Protein AF-A0A952P7H5-F1 (afdb_monomer_lite)

Secondary structure (DSSP, 8-state):
--------SSSSSSSSSHHHHHTTS-TTTT-S-HHHHTSS--HHHHHHHHTTS-S------HHHHHHHHHTTSEEE--GGG--SS-EEEEE---TTS-GGG-EEEEEEE-SSSEEEEE-S-TTT--EEEEEHHHHHHHHSSPPSEEEEE-TT--EEEEEGGGGPPEEEEEEE--HHHHHHHH-TTHHHHHHHHHHHHHHHHT--TT--HHHHHHHHHHHHHHHHHHHHHHHHH--SSSTTHHHHHHHHHHHHHHHHS-PPPHHHHHHHHHH--

Sequence (273 aa):
YEPCIRNSSMKLRSYLAFFSIVGLLSPAAWAFPEQVTKHGPNCWNAALVHGGVLEAIRYMSGHELHEVLNSGVCTPVPESQLEGGELRVYTLPLAQLNETDRYIHANLRIDSENSLNKMTNLLTSKTQIEREEVVRSTYGRVAEIITLRDREGRSFQCRGKSCDTRIDYYRCGSLEARLQAEGGPLYPLFQEISRGLHRFAFLAVETDESEIASLKAHLATKASLFQDELTNHCPSTGFPCAYYREAARSFQEQLAFRQPSRDWLVNWARQNP

Structure (mmCIF, N/CA/C/O backbone):
data_AF-A0A952P7H5-F1
#
_entry.id   AF-A0A952P7H5-F1
#
loop_
_atom_site.group_PDB
_atom_site.id
_atom_site.type_symbol
_atom_site.label_atom_id
_atom_site.label_alt_id
_atom_site.label_comp_id
_atom_site.label_asym_id
_atom_site.label_entity_id
_atom_site.label_seq_id
_atom_site.pdbx_PDB_ins_code
_atom_site.Cartn_x
_atom_site.Cartn_y
_atom_site.Cartn_z
_atom_site.occupancy
_atom_site.B_iso_or_equiv
_atom_site.auth_seq_id
_atom_site.auth_comp_id
_atom_site.auth_asym_id
_atom_site.auth_atom_id
_atom_site.pdbx_PDB_model_num
ATOM 1 N N . TYR A 1 1 ? 6.260 -11.947 43.420 1.00 29.75 1 TYR A N 1
ATOM 2 C CA . TYR A 1 1 ? 6.888 -10.785 44.071 1.00 29.75 1 TYR A CA 1
ATOM 3 C C . TYR A 1 1 ? 6.727 -9.571 43.167 1.00 29.75 1 TYR A C 1
ATOM 5 O O . TYR A 1 1 ? 7.567 -9.316 42.322 1.00 29.75 1 TYR A O 1
ATOM 13 N N . GLU A 1 2 ? 5.616 -8.862 43.326 1.00 25.42 2 GLU A N 1
ATOM 14 C CA . GLU A 1 2 ? 5.588 -7.391 43.274 1.00 25.42 2 GLU A CA 1
ATOM 15 C C . GLU A 1 2 ? 5.561 -6.903 44.747 1.00 25.42 2 GLU A C 1
ATOM 17 O O . GLU A 1 2 ? 5.322 -7.767 45.603 1.00 25.42 2 GLU A O 1
ATOM 22 N N . PRO A 1 3 ? 5.785 -5.614 45.110 1.00 36.56 3 PRO A N 1
ATOM 23 C CA . PRO A 1 3 ? 5.535 -4.402 44.306 1.00 36.56 3 PRO A CA 1
ATOM 24 C C . PRO A 1 3 ? 6.572 -3.253 44.428 1.00 36.56 3 PRO A C 1
ATOM 26 O O . PRO A 1 3 ? 7.372 -3.211 45.357 1.00 36.56 3 PRO A O 1
ATOM 29 N N . CYS A 1 4 ? 6.496 -2.291 43.494 1.00 23.81 4 CYS A N 1
ATOM 30 C CA . CYS A 1 4 ? 6.758 -0.834 43.622 1.00 23.81 4 CYS A CA 1
AT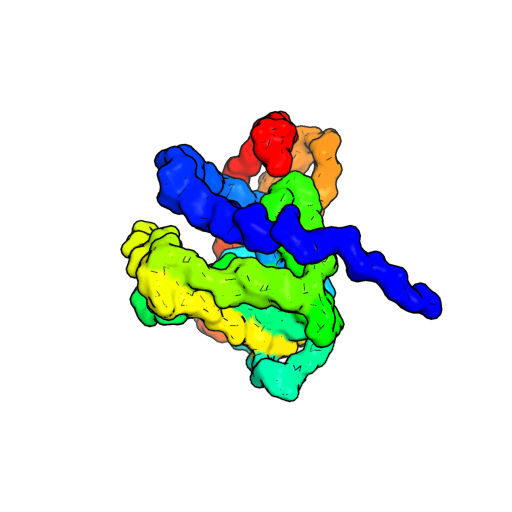OM 31 C C . CYS A 1 4 ? 6.877 -0.269 42.190 1.00 23.81 4 CYS A C 1
ATOM 33 O O . CYS A 1 4 ? 7.923 -0.382 41.565 1.00 23.81 4 CYS A O 1
ATOM 35 N N . ILE A 1 5 ? 5.842 0.274 41.543 1.00 35.41 5 ILE A N 1
ATOM 36 C CA . ILE A 1 5 ? 5.087 1.492 41.890 1.00 35.41 5 ILE A CA 1
ATOM 37 C C . ILE A 1 5 ? 5.898 2.465 42.755 1.00 35.41 5 ILE A C 1
ATOM 39 O O . ILE A 1 5 ? 5.712 2.543 43.964 1.00 35.41 5 ILE A O 1
ATOM 43 N N . ARG A 1 6 ? 6.780 3.239 42.112 1.00 25.08 6 ARG A N 1
ATOM 44 C CA . ARG A 1 6 ? 7.087 4.634 42.482 1.00 25.08 6 ARG A CA 1
ATOM 45 C C . ARG A 1 6 ? 7.868 5.326 41.363 1.00 25.08 6 ARG A C 1
ATOM 47 O O . ARG A 1 6 ? 9.089 5.287 41.317 1.00 25.08 6 ARG A O 1
ATOM 54 N N . ASN A 1 7 ? 7.120 5.907 40.427 1.00 28.16 7 ASN A N 1
ATOM 55 C CA . ASN A 1 7 ? 7.292 7.280 39.923 1.00 28.16 7 ASN A CA 1
ATOM 56 C C . ASN A 1 7 ? 6.312 7.523 38.763 1.00 28.16 7 ASN A C 1
ATOM 58 O O . ASN A 1 7 ? 6.687 7.832 37.634 1.00 28.16 7 ASN A O 1
ATOM 62 N N . SER A 1 8 ? 5.016 7.383 39.062 1.00 33.66 8 SER A N 1
ATOM 63 C CA . SER A 1 8 ? 3.936 7.919 38.235 1.00 33.66 8 SER A CA 1
ATOM 64 C C . SER A 1 8 ? 3.607 9.335 38.721 1.00 33.66 8 SER A C 1
ATOM 66 O O . SER A 1 8 ? 2.791 9.517 39.619 1.00 33.66 8 SER A O 1
ATOM 68 N N . SER A 1 9 ? 4.267 10.345 38.159 1.00 27.30 9 SER A N 1
ATOM 69 C CA . SER A 1 9 ? 3.772 11.736 38.219 1.00 27.30 9 SER A CA 1
ATOM 70 C C . SER A 1 9 ? 4.464 12.706 37.252 1.00 27.30 9 SER A C 1
ATOM 72 O O . SER A 1 9 ? 3.965 13.809 37.061 1.00 27.30 9 SER A O 1
ATOM 74 N N . MET A 1 10 ? 5.541 12.318 36.554 1.00 28.91 10 MET A N 1
ATOM 75 C CA . MET A 1 10 ? 6.253 13.214 35.622 1.00 28.91 10 MET A CA 1
ATOM 76 C C . MET A 1 10 ? 6.536 12.594 34.245 1.00 28.91 10 MET A C 1
ATOM 78 O O . MET A 1 10 ? 7.645 12.708 33.745 1.00 28.91 10 MET A O 1
ATOM 82 N N . LYS A 1 11 ? 5.562 11.943 33.591 1.00 31.12 11 LYS A N 1
ATOM 83 C CA . LYS A 1 11 ? 5.668 11.615 32.144 1.00 31.12 11 LYS A CA 1
ATOM 84 C C . LYS A 1 11 ? 4.365 11.716 31.341 1.00 31.12 11 LYS A C 1
ATOM 86 O O . LYS A 1 11 ? 4.350 11.355 30.173 1.00 31.12 11 LYS A O 1
ATOM 91 N N . LEU A 1 12 ? 3.288 12.267 31.910 1.00 31.95 12 LEU A N 1
ATOM 92 C CA . LEU A 1 12 ? 2.036 12.479 31.162 1.00 31.95 12 LEU A CA 1
ATOM 93 C C . LEU A 1 12 ? 1.956 13.858 30.477 1.00 31.95 12 LEU A C 1
ATOM 95 O O . LEU A 1 12 ? 1.110 14.071 29.618 1.00 31.95 12 LEU A O 1
ATOM 99 N N . ARG A 1 13 ? 2.854 14.798 30.812 1.00 28.42 13 ARG A N 1
ATOM 100 C CA . ARG A 1 13 ? 2.863 16.152 30.222 1.00 28.42 13 ARG A CA 1
ATOM 101 C C . ARG A 1 13 ? 3.732 16.301 28.966 1.00 28.42 13 ARG A C 1
ATOM 103 O O . ARG A 1 13 ? 3.599 17.302 28.278 1.00 28.42 13 ARG A O 1
ATOM 110 N N . SER A 1 14 ? 4.556 15.310 28.622 1.00 31.73 14 SER A N 1
ATOM 111 C CA . SER A 1 14 ? 5.472 15.399 27.468 1.00 31.73 14 SER A CA 1
ATOM 112 C C . SER A 1 14 ? 4.917 14.813 26.163 1.00 31.73 14 SER A C 1
ATOM 114 O O . SER A 1 14 ? 5.459 15.104 25.106 1.00 31.73 14 SER A O 1
ATOM 116 N N . TYR A 1 15 ? 3.816 14.055 26.200 1.00 32.72 15 TYR A N 1
ATOM 117 C CA . TYR A 1 15 ? 3.189 13.491 24.989 1.00 32.72 15 TYR A CA 1
ATOM 118 C C . TYR A 1 15 ? 2.084 14.374 24.391 1.00 32.72 15 TYR A C 1
ATOM 120 O O . TYR A 1 15 ? 1.595 14.108 23.299 1.00 32.72 15 TYR A O 1
ATOM 128 N N . LEU A 1 16 ? 1.710 15.458 25.077 1.00 29.84 16 LEU A N 1
ATOM 129 C CA . LEU A 1 16 ? 0.715 16.430 24.609 1.00 29.84 16 LEU A CA 1
ATOM 130 C C . LEU A 1 16 ? 1.297 17.517 23.690 1.00 29.84 16 LEU A C 1
ATOM 132 O O . LEU A 1 16 ? 0.535 18.293 23.131 1.00 29.84 16 LEU A O 1
ATOM 136 N N . ALA A 1 17 ? 2.619 17.576 23.507 1.00 29.55 17 ALA A N 1
ATOM 137 C CA . ALA A 1 17 ? 3.266 18.670 22.781 1.00 29.55 17 ALA A CA 1
ATOM 138 C C . ALA A 1 17 ? 3.696 18.326 21.342 1.00 29.55 17 ALA A C 1
ATOM 140 O O . ALA A 1 17 ? 4.000 19.237 20.579 1.00 29.55 17 ALA A O 1
ATOM 141 N N . PHE A 1 18 ? 3.714 17.053 20.931 1.00 34.19 18 PHE A N 1
ATOM 142 C CA . PHE A 1 18 ? 4.362 16.698 19.660 1.00 34.19 18 PHE A CA 1
ATOM 143 C C . PHE A 1 18 ? 3.514 16.980 18.410 1.00 34.19 18 PHE A C 1
ATOM 145 O O . PHE A 1 18 ? 4.075 17.289 17.368 1.00 34.19 18 PHE A O 1
ATOM 152 N N . PHE A 1 19 ? 2.180 16.986 18.512 1.00 34.44 19 PHE A N 1
ATOM 153 C CA . PHE A 1 19 ? 1.310 17.381 17.390 1.00 34.44 19 PHE A CA 1
ATOM 154 C C . PHE A 1 19 ? 0.819 18.833 17.471 1.00 34.44 19 PHE A C 1
ATOM 156 O O . PHE A 1 19 ? 0.533 19.432 16.439 1.00 34.44 19 PHE A O 1
ATOM 163 N N . SER A 1 20 ? 0.816 19.451 18.659 1.00 30.34 20 SER A N 1
ATOM 164 C CA . SER A 1 20 ? 0.499 20.881 18.803 1.00 30.34 20 SER A CA 1
ATOM 165 C C . SER A 1 20 ? 1.646 21.797 18.357 1.00 30.34 20 SER A C 1
ATOM 167 O O . SER A 1 20 ? 1.395 22.934 17.971 1.00 30.34 20 SER A O 1
ATOM 169 N N . ILE A 1 21 ? 2.900 21.325 18.359 1.00 31.78 21 ILE A N 1
ATOM 170 C CA . ILE A 1 21 ? 4.056 22.143 17.945 1.00 31.78 21 ILE A CA 1
ATOM 171 C C . ILE A 1 21 ? 4.304 22.095 16.428 1.00 31.78 21 ILE A C 1
ATOM 173 O O . ILE A 1 21 ? 4.745 23.096 15.865 1.00 31.78 21 ILE A O 1
ATOM 177 N N . VAL A 1 22 ? 3.934 21.014 15.731 1.00 34.41 22 VAL A N 1
ATOM 178 C CA . VAL A 1 22 ? 4.095 20.929 14.261 1.00 34.41 22 VAL A CA 1
ATOM 179 C C . VAL A 1 22 ? 3.139 21.881 13.525 1.00 34.41 22 VAL A C 1
ATOM 181 O O . VAL A 1 22 ? 3.456 22.358 12.440 1.00 34.41 22 VAL A O 1
ATOM 184 N N . GLY A 1 23 ? 2.005 22.236 14.139 1.00 31.75 23 GLY A N 1
ATOM 185 C CA . GLY A 1 23 ? 1.063 23.215 13.586 1.00 31.75 23 GLY A CA 1
ATOM 186 C C . GLY A 1 23 ? 1.376 24.685 13.897 1.00 31.75 23 GLY A C 1
ATOM 187 O O . GLY A 1 23 ? 0.801 25.560 13.253 1.00 31.75 23 GLY A O 1
ATOM 188 N N . LEU A 1 24 ? 2.254 24.986 14.865 1.00 32.66 24 LEU A N 1
ATOM 189 C CA . LEU A 1 24 ? 2.400 26.349 15.403 1.00 32.66 24 LEU A CA 1
ATOM 190 C C . LEU A 1 24 ? 3.787 26.978 15.249 1.00 32.66 24 LEU A C 1
ATOM 192 O O . LEU A 1 24 ? 3.894 28.193 15.404 1.00 32.66 24 LEU A O 1
ATOM 196 N N . LEU A 1 25 ? 4.838 26.224 14.913 1.00 31.16 25 LEU A N 1
ATOM 197 C CA . LEU A 1 25 ? 6.176 26.796 14.757 1.00 31.16 25 LEU A CA 1
ATOM 198 C C . LEU A 1 25 ? 6.808 26.409 13.415 1.00 31.16 25 LEU A C 1
ATOM 200 O O . LEU A 1 25 ? 7.301 25.305 13.217 1.00 31.16 25 LEU A O 1
ATOM 204 N N . SER A 1 26 ? 6.860 27.419 12.544 1.00 31.34 26 SER A N 1
ATOM 205 C CA . SER A 1 26 ? 7.578 27.506 11.270 1.00 31.34 26 SER A CA 1
ATOM 206 C C . SER A 1 26 ? 6.788 27.103 10.011 1.00 31.34 26 SER A C 1
ATOM 208 O O . SER A 1 26 ? 6.378 25.951 9.871 1.00 31.34 26 SER A O 1
ATOM 210 N N . PRO A 1 27 ? 6.687 28.001 9.009 1.00 35.09 27 PRO A N 1
ATOM 211 C CA . PRO A 1 27 ? 6.346 27.646 7.627 1.00 35.09 27 PRO A CA 1
ATOM 212 C C . PRO A 1 27 ? 7.250 26.545 7.040 1.00 35.09 27 PRO A C 1
ATOM 214 O O . PRO A 1 27 ? 6.922 25.973 6.010 1.00 35.09 27 PRO A O 1
ATOM 217 N N . ALA A 1 28 ? 8.379 26.222 7.685 1.00 34.34 28 ALA A N 1
ATOM 218 C CA . ALA A 1 28 ? 9.243 25.105 7.310 1.00 34.34 28 ALA A CA 1
ATOM 219 C C . ALA A 1 28 ? 8.721 23.726 7.770 1.00 34.34 28 ALA A C 1
ATOM 221 O O . ALA A 1 28 ? 9.068 22.725 7.154 1.00 34.34 28 ALA A O 1
ATOM 222 N N . ALA A 1 29 ? 7.848 23.648 8.786 1.00 35.16 29 ALA A N 1
ATOM 223 C CA . ALA A 1 29 ? 7.187 22.393 9.177 1.00 35.16 29 ALA A CA 1
ATOM 224 C C . ALA A 1 29 ? 6.090 21.967 8.177 1.00 35.16 29 ALA A C 1
ATOM 226 O O . ALA A 1 29 ? 5.659 20.817 8.171 1.00 35.16 29 ALA A O 1
ATOM 227 N N . TRP A 1 30 ? 5.683 22.883 7.286 1.00 35.22 30 TRP A N 1
ATOM 228 C CA . TRP A 1 30 ? 4.757 22.633 6.173 1.00 35.22 30 TRP A CA 1
ATOM 229 C C . TRP A 1 30 ? 5.408 21.844 5.034 1.00 35.22 30 TRP A C 1
ATOM 231 O O . TRP A 1 30 ? 4.728 21.385 4.121 1.00 35.22 30 TRP A O 1
ATOM 241 N N . ALA A 1 31 ? 6.725 21.669 5.104 1.00 35.91 31 ALA A N 1
ATOM 242 C CA . ALA A 1 31 ? 7.484 20.785 4.254 1.00 35.91 31 ALA A CA 1
ATOM 243 C C . ALA A 1 31 ? 8.082 19.675 5.122 1.00 35.91 31 ALA A C 1
ATOM 245 O O . ALA A 1 31 ? 9.297 19.545 5.227 1.00 35.91 31 ALA A O 1
ATOM 246 N N . PHE A 1 32 ? 7.236 18.804 5.686 1.00 40.88 32 PHE A N 1
ATOM 247 C CA . PHE A 1 32 ? 7.608 17.396 5.567 1.00 40.88 32 PHE A CA 1
ATOM 248 C C . PHE A 1 32 ? 7.657 17.184 4.055 1.00 40.88 32 PHE A C 1
ATOM 250 O O . PHE A 1 32 ? 6.601 17.301 3.428 1.00 40.88 32 PHE A O 1
ATOM 257 N N . PRO A 1 33 ? 8.839 17.091 3.423 1.00 39.66 33 PRO A N 1
ATOM 258 C CA . PRO A 1 33 ? 8.896 17.239 1.981 1.00 39.66 33 PRO A CA 1
ATOM 259 C C . PRO A 1 33 ? 7.995 16.154 1.396 1.00 39.66 33 PRO A C 1
ATOM 261 O O . PRO A 1 33 ? 8.178 14.990 1.742 1.00 39.66 33 PRO A O 1
ATOM 264 N N . GLU A 1 34 ? 7.028 16.490 0.537 1.00 44.22 34 GLU A N 1
ATOM 265 C CA . GLU A 1 34 ? 6.263 15.481 -0.225 1.00 44.22 34 GLU A CA 1
ATOM 266 C C . GLU A 1 34 ? 7.197 14.444 -0.868 1.00 44.22 34 GLU A C 1
ATOM 268 O O . GLU A 1 34 ? 6.829 13.289 -1.056 1.00 44.22 34 GLU A O 1
ATOM 273 N N . GLN A 1 35 ? 8.434 14.873 -1.145 1.00 39.75 35 GLN A N 1
ATOM 274 C CA . GLN A 1 35 ? 9.575 14.057 -1.535 1.00 39.75 35 GLN A CA 1
ATOM 275 C C . GLN A 1 35 ? 9.675 12.821 -0.618 1.00 39.75 35 GLN A C 1
ATOM 277 O O . GLN A 1 35 ? 9.531 11.688 -1.058 1.00 39.75 35 GLN A O 1
ATOM 282 N N . VAL A 1 36 ? 9.765 13.026 0.689 1.00 41.78 36 VAL A N 1
ATOM 283 C CA . VAL A 1 36 ? 10.110 12.027 1.698 1.00 41.78 36 VAL A CA 1
ATOM 284 C C . VAL A 1 36 ? 9.030 10.961 1.943 1.00 41.78 36 VAL A C 1
ATOM 286 O O . VAL A 1 36 ? 9.362 9.799 2.185 1.00 41.78 36 VAL A O 1
ATOM 289 N N . THR A 1 37 ? 7.743 11.302 1.847 1.00 49.59 37 THR A N 1
ATOM 290 C CA . THR A 1 37 ? 6.641 10.354 2.116 1.00 49.59 37 THR A CA 1
ATOM 291 C C . THR A 1 37 ? 6.425 9.334 0.996 1.00 49.59 37 THR A C 1
ATOM 293 O O . THR A 1 37 ? 5.787 8.305 1.226 1.00 49.59 37 THR A O 1
ATOM 296 N N . LYS A 1 38 ? 6.990 9.580 -0.193 1.00 57.38 38 LYS A N 1
ATOM 297 C CA . LYS A 1 38 ? 6.857 8.725 -1.384 1.00 57.38 38 LYS A CA 1
ATOM 298 C C . LYS A 1 38 ? 8.091 7.862 -1.676 1.00 57.38 38 LYS A C 1
ATOM 300 O O . LYS A 1 38 ? 8.142 7.175 -2.692 1.00 57.38 38 LYS A O 1
ATOM 305 N N . HIS A 1 39 ? 9.095 7.880 -0.796 1.00 56.22 39 HIS A N 1
ATOM 306 C CA . HIS A 1 39 ? 10.370 7.182 -1.011 1.00 56.22 39 HIS A CA 1
ATOM 307 C C . HIS A 1 39 ? 10.464 5.782 -0.398 1.00 56.22 39 HIS A C 1
ATOM 309 O O . HIS A 1 39 ? 11.408 5.059 -0.708 1.00 56.22 39 HIS A O 1
ATOM 315 N N . GLY A 1 40 ? 9.513 5.389 0.446 1.00 63.41 40 GLY A N 1
ATOM 316 C CA . GLY A 1 40 ? 9.533 4.103 1.134 1.00 63.41 40 GLY A CA 1
ATOM 317 C C . GLY A 1 40 ? 8.131 3.555 1.365 1.00 63.41 40 GLY A C 1
ATOM 318 O O . GLY A 1 40 ? 7.145 4.212 1.014 1.00 63.41 40 GLY A O 1
ATOM 319 N N . PRO A 1 41 ? 8.017 2.362 1.969 1.00 75.12 41 PRO A N 1
ATOM 320 C CA . PRO A 1 41 ? 6.720 1.863 2.386 1.00 75.12 41 PRO A CA 1
ATOM 321 C C . PRO A 1 41 ? 6.055 2.866 3.304 1.00 75.12 41 PRO A C 1
ATOM 323 O O . PRO A 1 41 ? 6.667 3.368 4.244 1.00 75.12 41 PRO A O 1
ATOM 326 N N . ASN A 1 42 ? 4.800 3.177 3.054 1.00 85.31 42 ASN A N 1
ATOM 327 C CA . ASN A 1 42 ? 3.990 3.877 4.036 1.00 85.31 42 ASN A CA 1
ATOM 328 C C . ASN A 1 42 ? 3.375 2.873 5.015 1.00 85.31 42 ASN A C 1
ATOM 330 O O . ASN A 1 42 ? 3.590 1.662 4.932 1.00 85.31 42 ASN A O 1
ATOM 334 N N . CYS A 1 43 ? 2.667 3.402 6.006 1.00 88.00 43 CYS A N 1
ATOM 335 C CA . CYS A 1 43 ? 2.223 2.637 7.161 1.00 88.00 43 CYS A CA 1
ATOM 336 C C . CYS A 1 43 ? 1.289 1.482 6.774 1.00 88.00 43 CYS A C 1
ATOM 338 O O . CYS A 1 43 ? 1.430 0.382 7.304 1.00 88.00 43 CYS A O 1
ATOM 340 N N . TRP A 1 44 ? 0.415 1.689 5.783 1.00 91.94 44 TRP A N 1
ATOM 341 C CA . TRP A 1 44 ? -0.464 0.630 5.293 1.00 91.94 44 TRP A CA 1
ATOM 342 C C . TRP A 1 44 ? 0.238 -0.420 4.450 1.00 91.94 44 TRP A C 1
ATOM 344 O O . TRP A 1 44 ? -0.034 -1.596 4.663 1.00 91.94 44 TRP A O 1
ATOM 354 N N . ASN A 1 45 ? 1.174 -0.067 3.564 1.00 93.69 45 ASN A N 1
ATOM 355 C CA . ASN A 1 45 ? 1.930 -1.099 2.853 1.00 93.69 45 ASN A CA 1
ATOM 356 C C . ASN A 1 45 ? 2.722 -1.987 3.829 1.00 93.69 45 ASN A C 1
ATOM 358 O O . ASN A 1 45 ? 2.687 -3.209 3.701 1.00 93.69 45 ASN A O 1
ATOM 362 N N . ALA A 1 46 ? 3.362 -1.394 4.842 1.00 91.62 46 ALA A N 1
ATOM 363 C CA . ALA A 1 46 ? 4.061 -2.161 5.871 1.00 91.62 46 ALA A CA 1
ATOM 364 C C . ALA A 1 46 ? 3.103 -3.102 6.623 1.00 91.62 46 ALA A C 1
ATOM 366 O O . ALA A 1 46 ? 3.401 -4.284 6.782 1.00 91.62 46 ALA A O 1
ATOM 367 N N . ALA A 1 47 ? 1.936 -2.604 7.040 1.00 94.38 47 ALA A N 1
ATOM 368 C CA . ALA A 1 47 ? 0.931 -3.417 7.719 1.00 94.38 47 ALA A CA 1
ATOM 369 C C . ALA A 1 47 ? 0.406 -4.564 6.837 1.00 94.38 47 ALA A C 1
ATOM 371 O O . ALA A 1 47 ? 0.291 -5.690 7.311 1.00 94.38 47 ALA A O 1
ATOM 372 N N . LEU A 1 48 ? 0.154 -4.303 5.551 1.00 96.25 48 LEU A N 1
ATOM 373 C CA . LEU A 1 48 ? -0.291 -5.308 4.584 1.00 96.25 48 LEU A CA 1
ATOM 374 C C . LEU A 1 48 ? 0.761 -6.400 4.353 1.00 96.25 48 LEU A C 1
ATOM 376 O O . LEU A 1 48 ? 0.402 -7.573 4.281 1.00 96.25 48 LEU A O 1
ATOM 380 N N . VAL A 1 49 ? 2.048 -6.051 4.265 1.00 94.69 49 VAL A N 1
ATOM 381 C CA . VAL A 1 49 ? 3.114 -7.055 4.101 1.00 94.69 49 VAL A CA 1
ATOM 382 C C . VAL A 1 49 ? 3.299 -7.881 5.369 1.00 94.69 49 VAL A C 1
ATOM 384 O O . VAL A 1 49 ? 3.333 -9.106 5.306 1.00 94.69 49 VAL A O 1
ATOM 387 N N . HIS A 1 50 ? 3.363 -7.239 6.537 1.00 94.19 50 HIS A N 1
ATOM 388 C CA . HIS A 1 50 ? 3.478 -7.965 7.803 1.00 94.19 50 HIS A CA 1
ATOM 389 C C . HIS A 1 50 ? 2.238 -8.817 8.116 1.00 94.19 50 HIS A C 1
ATOM 391 O O . HIS A 1 50 ? 2.364 -9.834 8.791 1.00 94.19 50 HIS A O 1
ATOM 397 N N . GLY A 1 51 ? 1.067 -8.432 7.603 1.00 95.50 51 GLY A N 1
ATOM 398 C CA . GLY A 1 51 ? -0.167 -9.215 7.668 1.00 95.50 51 GLY A CA 1
ATOM 399 C C . GLY A 1 51 ? -0.278 -10.316 6.607 1.00 95.50 51 GLY A C 1
ATOM 400 O O . GLY A 1 51 ? -1.295 -10.997 6.559 1.00 95.50 51 GLY A O 1
ATOM 401 N N . GLY A 1 52 ? 0.724 -10.492 5.735 1.00 96.31 52 GLY A N 1
ATOM 402 C CA . GLY A 1 52 ? 0.720 -11.524 4.690 1.00 96.31 52 GLY A CA 1
ATOM 403 C C . GLY A 1 52 ? -0.225 -11.253 3.511 1.00 96.31 52 GLY A C 1
ATOM 404 O O . GLY A 1 52 ? -0.498 -12.156 2.720 1.00 96.31 52 GLY A O 1
ATOM 405 N N . VAL A 1 53 ? -0.726 -10.022 3.370 1.00 97.19 53 VAL A N 1
ATOM 406 C CA . VAL A 1 53 ? -1.597 -9.617 2.255 1.00 97.19 53 VAL A CA 1
ATOM 407 C C . VAL A 1 53 ? -0.776 -9.368 0.992 1.00 97.19 53 VAL A C 1
ATOM 409 O O . VAL A 1 53 ? -1.177 -9.775 -0.096 1.00 97.19 53 VAL A O 1
ATOM 412 N N . LEU A 1 54 ? 0.379 -8.720 1.141 1.00 95.50 54 LEU A N 1
ATOM 413 C CA . LEU A 1 54 ? 1.318 -8.396 0.065 1.00 95.50 54 LEU A CA 1
ATOM 414 C C . LEU A 1 54 ? 2.656 -9.098 0.292 1.00 95.50 54 LEU A C 1
ATOM 416 O O . LEU A 1 54 ? 3.085 -9.262 1.431 1.00 95.50 54 LEU A O 1
ATOM 420 N N . GLU A 1 55 ? 3.369 -9.417 -0.785 1.00 92.75 55 GLU A N 1
ATOM 421 C CA . GLU A 1 55 ? 4.722 -9.987 -0.699 1.00 92.75 55 GLU A CA 1
ATOM 422 C C . GLU A 1 55 ? 5.820 -8.922 -0.584 1.00 92.75 55 GLU A C 1
ATOM 424 O O . GLU A 1 55 ? 6.917 -9.198 -0.102 1.00 92.75 55 GLU A O 1
ATOM 429 N N . ALA A 1 56 ? 5.551 -7.703 -1.055 1.00 90.38 56 ALA A N 1
ATOM 430 C CA . ALA A 1 56 ? 6.573 -6.695 -1.294 1.00 90.38 56 ALA A CA 1
ATOM 431 C C . ALA A 1 56 ? 6.280 -5.376 -0.569 1.00 90.38 56 ALA A C 1
ATOM 433 O O . ALA A 1 56 ? 5.276 -4.696 -0.802 1.00 90.38 56 ALA A O 1
ATOM 434 N N . ILE A 1 57 ? 7.227 -4.992 0.285 1.00 88.75 57 ILE A N 1
ATOM 435 C CA . ILE A 1 57 ? 7.288 -3.670 0.918 1.00 88.75 57 ILE A CA 1
ATOM 436 C C . ILE A 1 57 ? 7.660 -2.619 -0.134 1.00 88.75 57 ILE A C 1
ATOM 438 O O . ILE A 1 57 ? 8.723 -2.726 -0.729 1.00 88.75 57 ILE A O 1
ATOM 442 N N . ARG A 1 58 ? 6.824 -1.604 -0.352 1.00 89.62 58 ARG A N 1
ATOM 443 C CA . ARG A 1 58 ? 7.040 -0.498 -1.304 1.00 89.62 58 ARG A CA 1
ATOM 444 C C . ARG A 1 58 ? 6.087 0.666 -1.031 1.00 89.62 58 ARG A C 1
ATOM 446 O O . ARG A 1 58 ? 5.170 0.544 -0.224 1.00 89.62 58 ARG A O 1
ATOM 453 N N . TYR A 1 59 ? 6.252 1.785 -1.731 1.00 87.94 59 TYR A N 1
ATOM 454 C CA . TYR A 1 59 ? 5.220 2.817 -1.707 1.00 87.94 59 TYR A CA 1
ATOM 455 C C . TYR A 1 59 ? 3.917 2.289 -2.342 1.00 87.94 59 TYR A C 1
ATOM 457 O O . TYR A 1 59 ? 3.932 1.525 -3.311 1.00 87.94 59 TYR A O 1
ATOM 465 N N . MET A 1 60 ? 2.786 2.689 -1.763 1.00 90.19 60 MET A N 1
ATOM 466 C CA . MET A 1 60 ? 1.435 2.328 -2.197 1.00 90.19 60 MET A CA 1
ATOM 467 C C . MET A 1 60 ? 0.532 3.531 -1.961 1.00 90.19 60 MET A C 1
ATOM 469 O O . MET A 1 60 ? 0.374 3.936 -0.817 1.00 90.19 60 MET A O 1
ATOM 473 N N . SER A 1 61 ? -0.073 4.132 -2.977 1.00 89.50 61 SER A N 1
ATOM 474 C CA . SER A 1 61 ? -0.973 5.271 -2.747 1.00 89.50 61 SER A CA 1
ATOM 475 C C . SER A 1 61 ? -2.207 4.882 -1.904 1.00 89.50 61 SER A C 1
ATOM 477 O O . SER A 1 61 ? -2.526 3.702 -1.746 1.00 89.50 61 SER A O 1
ATOM 479 N N . GLY A 1 62 ? -2.926 5.870 -1.355 1.00 89.31 62 GLY A N 1
ATOM 480 C CA . GLY A 1 62 ? -4.214 5.619 -0.686 1.00 89.31 62 GLY A CA 1
ATOM 481 C C . GLY A 1 62 ? -5.277 5.063 -1.644 1.00 89.31 62 GLY A C 1
ATOM 482 O O . GLY A 1 62 ? -6.098 4.240 -1.251 1.00 89.31 62 GLY A O 1
ATOM 483 N N . HIS A 1 63 ? -5.203 5.438 -2.924 1.00 91.75 63 HIS A N 1
ATOM 484 C CA . HIS A 1 63 ? -6.053 4.895 -3.989 1.00 91.75 63 HIS A CA 1
ATOM 485 C C . HIS A 1 63 ? -5.745 3.418 -4.228 1.00 91.75 63 HIS A C 1
ATOM 487 O O . HIS A 1 63 ? -6.649 2.602 -4.325 1.00 91.75 63 HIS A O 1
ATOM 493 N N . GLU A 1 64 ? -4.472 3.035 -4.234 1.00 95.44 64 GLU A N 1
ATOM 494 C CA . GLU A 1 64 ? -4.112 1.627 -4.353 1.00 95.44 64 GLU A CA 1
ATOM 495 C C . GLU A 1 64 ? -4.534 0.816 -3.117 1.00 95.44 64 GLU A C 1
ATOM 497 O O . GLU A 1 64 ? -5.050 -0.289 -3.269 1.00 95.44 64 GLU A O 1
ATOM 502 N N . LEU A 1 65 ? -4.388 1.368 -1.903 1.00 95.69 65 LEU A N 1
ATOM 503 C CA . LEU A 1 65 ? -4.925 0.747 -0.686 1.00 95.69 65 LEU A CA 1
ATOM 504 C C . LEU A 1 65 ? -6.436 0.504 -0.809 1.00 95.69 65 LEU A C 1
ATOM 506 O O . LEU A 1 65 ? -6.895 -0.583 -0.470 1.00 95.69 65 LEU A O 1
ATOM 510 N N . HIS A 1 66 ? -7.193 1.485 -1.309 1.00 95.38 66 HIS A N 1
ATOM 511 C CA . HIS A 1 66 ? -8.631 1.347 -1.551 1.00 95.38 66 HIS A CA 1
ATOM 512 C C . HIS A 1 66 ? -8.948 0.107 -2.390 1.00 95.38 66 HIS A C 1
ATOM 514 O O . HIS A 1 66 ? -9.792 -0.703 -2.015 1.00 95.38 66 HIS A O 1
ATOM 520 N N . GLU A 1 67 ? -8.222 -0.073 -3.494 1.00 96.75 67 GLU A N 1
ATOM 521 C CA . GLU A 1 67 ? -8.401 -1.213 -4.390 1.00 96.75 67 GLU A CA 1
ATOM 522 C C . GLU A 1 67 ? -8.017 -2.542 -3.728 1.00 96.75 67 GLU A C 1
ATOM 524 O O . GLU A 1 67 ? -8.642 -3.565 -4.002 1.00 96.75 67 GLU A O 1
ATOM 529 N N . VAL A 1 68 ? -7.044 -2.558 -2.807 1.00 97.06 68 VAL A N 1
ATOM 530 C CA . VAL A 1 68 ? -6.765 -3.752 -1.987 1.00 97.06 68 VAL A CA 1
ATOM 531 C C . VAL A 1 68 ? -7.964 -4.079 -1.098 1.00 97.06 68 VAL A C 1
ATOM 533 O O . VAL A 1 68 ? -8.429 -5.221 -1.103 1.00 97.06 68 VAL A O 1
ATOM 536 N N . LEU A 1 69 ? -8.489 -3.087 -0.373 1.00 96.75 69 LEU A N 1
ATOM 537 C CA . LEU A 1 69 ? -9.621 -3.266 0.542 1.00 96.75 69 LEU A CA 1
ATOM 538 C C . LEU A 1 69 ? -10.890 -3.716 -0.202 1.00 96.75 69 LEU A C 1
ATOM 540 O O . LEU A 1 69 ? -11.609 -4.579 0.296 1.00 96.75 69 LEU A O 1
ATOM 544 N N . ASN A 1 70 ? -11.111 -3.206 -1.417 1.00 95.62 70 ASN A N 1
ATOM 545 C CA . ASN A 1 70 ? -12.271 -3.518 -2.258 1.00 95.62 70 ASN A CA 1
ATOM 546 C C . ASN A 1 70 ? -12.061 -4.667 -3.245 1.00 95.62 70 ASN A C 1
ATOM 548 O O . ASN A 1 70 ? -13.007 -5.079 -3.916 1.00 95.62 70 ASN A O 1
ATOM 552 N N . SER A 1 71 ? -10.859 -5.241 -3.317 1.00 95.31 71 SER A N 1
ATOM 553 C CA . SER A 1 71 ? -10.603 -6.388 -4.190 1.00 95.31 71 SER A CA 1
ATOM 554 C C . SER A 1 71 ? -11.512 -7.567 -3.844 1.00 95.31 71 SER A C 1
ATOM 556 O O . SER A 1 71 ? -11.882 -8.331 -4.729 1.00 95.31 71 SER A O 1
ATOM 558 N N . GLY A 1 72 ? -11.894 -7.715 -2.570 1.00 95.69 72 GLY A N 1
ATOM 559 C CA . GLY A 1 72 ? -12.580 -8.875 -1.996 1.00 95.69 72 GLY A CA 1
ATOM 560 C C . GLY A 1 72 ? -11.638 -9.838 -1.265 1.00 95.69 72 GLY A C 1
ATOM 561 O O . GLY A 1 72 ? -12.088 -10.872 -0.785 1.00 95.69 72 GLY A O 1
ATOM 562 N N . VAL A 1 73 ? -10.335 -9.528 -1.171 1.00 97.44 73 VAL A N 1
ATOM 563 C CA . VAL A 1 73 ? -9.424 -10.258 -0.263 1.00 97.44 73 VAL A CA 1
ATOM 564 C C . VAL A 1 73 ? -9.558 -9.793 1.180 1.00 97.44 73 VAL A C 1
ATOM 566 O O . VAL A 1 73 ? -9.201 -10.537 2.085 1.00 97.44 73 VAL A O 1
ATOM 569 N N . CYS A 1 74 ? -10.077 -8.585 1.396 1.00 98.06 74 CYS A N 1
ATOM 570 C CA . CYS A 1 74 ? -10.317 -8.003 2.706 1.00 98.06 74 CYS A CA 1
ATOM 571 C C . CYS A 1 74 ? -11.813 -7.997 3.023 1.00 98.06 74 CYS A C 1
ATOM 573 O O . CYS A 1 74 ? -12.634 -7.638 2.184 1.00 98.06 74 CYS A O 1
ATOM 575 N N . THR A 1 75 ? -12.163 -8.375 4.250 1.00 97.62 75 THR A N 1
ATOM 576 C CA . THR A 1 75 ? -13.530 -8.308 4.777 1.00 97.62 75 THR A CA 1
ATOM 577 C C . THR A 1 75 ? -13.555 -7.383 5.994 1.00 97.62 75 THR A C 1
ATOM 579 O O . THR A 1 75 ? -12.702 -7.547 6.874 1.00 97.62 75 THR A O 1
ATOM 582 N N . PRO A 1 76 ? -14.498 -6.426 6.080 1.00 97.44 76 PRO A N 1
ATOM 583 C CA . PRO A 1 76 ? -14.670 -5.604 7.273 1.00 97.44 76 PRO A CA 1
ATOM 584 C C . PRO A 1 76 ? -14.977 -6.456 8.510 1.00 97.44 76 PRO A C 1
ATOM 586 O O . PRO A 1 76 ? -15.777 -7.388 8.441 1.00 97.44 76 PRO A O 1
ATOM 589 N N . VAL A 1 77 ? -14.377 -6.113 9.650 1.00 97.25 77 VAL A N 1
ATOM 590 C CA . VAL A 1 77 ? -14.581 -6.798 10.936 1.00 97.25 77 VAL A CA 1
ATOM 591 C C . VAL A 1 77 ? -15.130 -5.801 11.960 1.00 97.25 77 VAL A C 1
ATOM 593 O O . VAL A 1 77 ? -14.579 -4.709 12.104 1.00 97.25 77 VAL A O 1
ATOM 596 N N . PRO A 1 78 ? -16.211 -6.121 12.690 1.00 96.00 78 PRO A N 1
ATOM 597 C CA . PRO A 1 78 ? -16.684 -5.257 13.766 1.00 96.00 78 PRO A CA 1
ATOM 598 C C . PRO A 1 78 ? -15.715 -5.276 14.960 1.00 96.00 78 PRO A C 1
ATOM 600 O O . PRO A 1 78 ? -15.131 -6.312 15.272 1.00 96.00 78 PRO A O 1
ATOM 603 N N . GLU A 1 79 ? -15.599 -4.158 15.690 1.00 92.69 79 GLU A N 1
ATOM 604 C CA . GLU A 1 79 ? -14.672 -4.026 16.838 1.00 92.69 79 GLU A CA 1
ATOM 605 C C . GLU A 1 79 ? -14.892 -5.114 17.912 1.00 92.69 79 GLU A C 1
ATOM 607 O O . GLU A 1 79 ? -13.956 -5.548 18.578 1.00 92.69 79 GLU A O 1
ATOM 612 N N . SER A 1 80 ? -16.121 -5.624 18.043 1.00 95.00 80 SER A N 1
ATOM 613 C CA . SER A 1 80 ? -16.471 -6.699 18.980 1.00 95.00 80 SER A CA 1
ATOM 614 C C . SER A 1 80 ? -15.960 -8.094 18.589 1.00 95.00 80 SER A C 1
ATOM 616 O O . SER A 1 80 ? -16.147 -9.029 19.360 1.00 95.00 80 SER A O 1
ATOM 618 N N . GLN A 1 81 ? -15.390 -8.264 17.392 1.00 95.94 81 GLN A N 1
ATOM 619 C CA . GLN A 1 81 ? -14.922 -9.548 16.844 1.00 95.94 81 GLN A CA 1
ATOM 620 C C . GLN A 1 81 ? -13.445 -9.503 16.421 1.00 95.94 81 GLN A C 1
ATOM 622 O O . GLN A 1 81 ? -13.008 -10.319 15.611 1.00 95.94 81 GLN A O 1
ATOM 627 N N . LEU A 1 82 ? -12.686 -8.525 16.920 1.00 94.44 82 LEU A N 1
ATOM 628 C CA . LEU A 1 82 ? -11.272 -8.385 16.582 1.00 94.44 82 LEU A CA 1
ATOM 629 C C . LEU A 1 82 ? -10.440 -9.492 17.213 1.00 94.44 82 LEU A C 1
ATOM 631 O O . LEU A 1 82 ? -10.516 -9.723 18.421 1.00 94.44 82 LEU A O 1
ATOM 635 N N . GLU A 1 83 ? -9.578 -10.091 16.406 1.00 94.38 83 GLU A N 1
ATOM 636 C CA . GLU A 1 83 ? -8.602 -11.083 16.829 1.00 94.38 83 GLU A CA 1
ATOM 637 C C . GLU A 1 83 ? -7.188 -10.501 16.670 1.00 94.38 83 GLU A C 1
ATOM 639 O O . GLU A 1 83 ? -6.977 -9.302 16.887 1.00 94.38 83 GLU A O 1
ATOM 644 N N . GLY A 1 84 ? -6.198 -11.353 16.417 1.00 94.69 84 GLY A N 1
ATOM 645 C CA . GLY A 1 84 ? -4.879 -10.941 15.955 1.00 94.69 84 GLY A CA 1
ATOM 646 C C . GLY A 1 84 ? -4.776 -11.107 14.441 1.00 94.69 84 GLY A C 1
ATOM 647 O O . GLY A 1 84 ? -5.314 -12.060 13.880 1.00 94.69 84 GLY A O 1
ATOM 648 N N . GLY A 1 85 ? -4.038 -10.218 13.781 1.00 95.06 85 GLY A N 1
ATOM 649 C CA . GLY A 1 85 ? -3.817 -10.229 12.334 1.00 95.06 85 GLY A CA 1
ATOM 650 C C . GLY A 1 85 ? -4.690 -9.250 11.543 1.00 95.06 85 GLY A C 1
ATOM 651 O O . GLY A 1 85 ? -4.501 -9.122 10.335 1.00 95.06 85 GLY A O 1
ATOM 652 N N . GLU A 1 86 ? -5.620 -8.529 12.173 1.00 96.88 86 GLU A N 1
ATOM 653 C CA . GLU A 1 86 ? -6.436 -7.529 11.481 1.00 96.88 86 GLU A CA 1
ATOM 654 C C . GLU A 1 86 ? -5.651 -6.261 11.141 1.00 96.88 86 GLU A C 1
ATOM 656 O O . GLU A 1 86 ? -4.908 -5.693 11.949 1.00 96.88 86 GLU A O 1
ATOM 661 N N . LEU A 1 87 ? -5.905 -5.751 9.941 1.00 96.81 87 LEU A N 1
ATOM 662 C CA . LEU A 1 87 ? -5.490 -4.426 9.522 1.00 96.81 87 LEU A CA 1
ATOM 663 C C . LEU A 1 87 ? -6.424 -3.382 10.143 1.00 96.81 87 LEU A C 1
ATOM 665 O O . LEU A 1 87 ? -7.645 -3.486 10.030 1.00 96.81 87 LEU A O 1
ATOM 669 N N . ARG A 1 88 ? -5.854 -2.339 10.743 1.00 93.56 88 ARG A N 1
ATOM 670 C CA . ARG A 1 88 ? -6.584 -1.140 11.175 1.00 93.56 88 ARG A CA 1
ATOM 671 C C . ARG A 1 88 ? -6.268 -0.001 10.238 1.00 93.56 88 ARG A C 1
ATOM 673 O O . ARG A 1 88 ? -5.117 0.418 10.157 1.00 93.56 88 ARG A O 1
ATOM 680 N N . VAL A 1 89 ? -7.288 0.514 9.575 1.00 92.50 89 VAL A N 1
ATOM 681 C CA . VAL A 1 89 ? -7.189 1.621 8.633 1.00 92.50 89 VAL A CA 1
ATOM 682 C C . VAL A 1 89 ? -7.809 2.854 9.269 1.00 92.50 89 VAL A C 1
ATOM 684 O O . VAL A 1 89 ? -8.956 2.832 9.707 1.00 92.50 89 VAL A O 1
ATOM 687 N N . TYR A 1 90 ? -7.037 3.932 9.323 1.00 88.25 90 TYR A N 1
ATOM 688 C CA . TYR A 1 90 ? -7.468 5.204 9.881 1.00 88.25 90 TYR A CA 1
ATOM 689 C C . TYR A 1 90 ? -7.916 6.102 8.738 1.00 88.25 90 TYR A C 1
ATOM 691 O O . TYR A 1 90 ? -7.148 6.358 7.802 1.00 88.25 90 TYR A O 1
ATOM 699 N N . THR A 1 91 ? -9.152 6.580 8.826 1.00 85.69 91 THR A N 1
ATOM 700 C CA . THR A 1 91 ? -9.762 7.460 7.834 1.00 85.69 91 THR A CA 1
ATOM 701 C C . THR A 1 91 ? -10.195 8.780 8.451 1.00 85.69 91 THR A C 1
ATOM 703 O O . THR A 1 91 ? -10.544 8.858 9.630 1.00 85.69 91 THR A O 1
ATOM 706 N N . LEU A 1 92 ? -10.189 9.841 7.648 1.00 79.94 92 LEU A N 1
ATOM 707 C CA . LEU A 1 92 ? -10.820 11.105 8.009 1.00 79.94 92 LEU A CA 1
ATOM 708 C C . LEU A 1 92 ? -12.229 11.164 7.409 1.00 79.94 92 LEU A C 1
ATOM 710 O O . LEU A 1 92 ? -12.365 11.091 6.187 1.00 79.94 92 LEU A O 1
ATOM 714 N N . PRO A 1 93 ? -13.292 11.328 8.217 1.00 72.62 93 PRO A N 1
ATOM 715 C CA . PRO A 1 93 ? -14.675 11.345 7.746 1.00 72.62 93 PRO A CA 1
ATOM 716 C C . PRO A 1 93 ? -15.052 12.704 7.128 1.00 72.62 93 PRO A C 1
ATOM 718 O O . PRO A 1 93 ? -16.119 13.257 7.390 1.00 72.62 93 PRO A O 1
ATOM 721 N N . LEU A 1 94 ? -14.176 13.263 6.293 1.00 75.12 94 LEU A N 1
ATOM 722 C CA . LEU A 1 94 ? -14.437 14.495 5.561 1.00 75.12 94 LEU A CA 1
ATOM 723 C C . LEU A 1 94 ? -15.237 14.151 4.316 1.00 75.12 94 LEU A C 1
ATOM 725 O O . LEU A 1 94 ? -14.695 13.671 3.322 1.00 75.12 94 LEU A O 1
ATOM 729 N N . ALA A 1 95 ? -16.546 14.395 4.379 1.00 74.25 95 ALA A N 1
ATOM 730 C CA . ALA A 1 95 ? -17.470 14.115 3.283 1.00 74.25 95 ALA A CA 1
ATOM 731 C C . ALA A 1 95 ? -17.057 14.793 1.962 1.00 74.25 95 ALA A C 1
ATOM 733 O O . ALA A 1 95 ? -17.408 14.298 0.896 1.00 74.25 95 ALA A O 1
ATOM 734 N N . GLN A 1 96 ? -16.303 15.897 2.033 1.00 73.31 96 GLN A N 1
ATOM 735 C CA . GLN A 1 96 ? -15.800 16.625 0.868 1.00 73.31 96 GLN A CA 1
ATOM 736 C C . GLN A 1 96 ? -14.597 15.954 0.186 1.00 73.31 96 GLN A C 1
ATOM 738 O O . GLN A 1 96 ? -14.322 16.269 -0.968 1.00 73.31 96 GLN A O 1
ATOM 743 N N . LEU A 1 97 ? -13.886 15.055 0.876 1.00 72.56 97 LEU A N 1
ATOM 744 C CA . LEU A 1 97 ? -12.826 14.246 0.277 1.00 72.56 97 LEU A CA 1
ATOM 745 C C . LEU A 1 97 ? -13.431 13.038 -0.430 1.00 72.56 97 LEU A C 1
ATOM 747 O O . LEU A 1 97 ? -14.367 12.423 0.095 1.00 72.56 97 LEU A O 1
ATOM 751 N N . ASN A 1 98 ? -12.852 12.640 -1.561 1.00 78.50 98 ASN A N 1
ATOM 752 C CA . ASN A 1 98 ? -13.124 11.320 -2.123 1.00 78.50 98 ASN A CA 1
ATOM 753 C C . ASN A 1 98 ? -12.685 10.248 -1.124 1.00 78.50 98 ASN A C 1
ATOM 755 O O . ASN A 1 98 ? -11.736 10.450 -0.372 1.00 78.50 98 ASN A O 1
ATOM 759 N N . GLU A 1 99 ? -13.358 9.100 -1.112 1.00 79.75 99 GLU A N 1
ATOM 760 C CA . GLU A 1 99 ? -13.076 8.029 -0.150 1.00 79.75 99 GLU A CA 1
ATOM 761 C C . GLU A 1 99 ? -11.605 7.582 -0.159 1.00 79.75 99 GLU A C 1
ATOM 763 O O . GLU A 1 99 ? -10.992 7.431 0.894 1.00 79.75 99 GLU A O 1
ATOM 768 N N . THR A 1 100 ? -11.015 7.485 -1.347 1.00 80.38 100 THR A N 1
ATOM 769 C CA . THR A 1 100 ? -9.609 7.136 -1.592 1.00 80.38 100 THR A CA 1
ATOM 770 C C . THR A 1 100 ? -8.602 8.123 -0.996 1.00 80.38 100 THR A C 1
ATOM 772 O O . THR A 1 100 ? -7.464 7.748 -0.719 1.00 80.38 100 THR A O 1
ATOM 775 N N . ASP A 1 101 ? -9.013 9.376 -0.783 1.00 77.75 101 ASP A N 1
ATOM 776 C CA . ASP A 1 101 ? -8.187 10.443 -0.205 1.00 77.75 101 ASP A CA 1
ATOM 777 C C . ASP A 1 101 ? -8.371 10.555 1.317 1.00 77.75 101 ASP A C 1
ATOM 779 O O . ASP A 1 101 ? -7.718 11.367 1.973 1.00 77.75 101 ASP A O 1
ATOM 783 N N . ARG A 1 102 ? -9.265 9.747 1.906 1.00 80.38 102 ARG A N 1
ATOM 784 C CA . ARG A 1 102 ? -9.540 9.770 3.350 1.00 80.38 102 ARG A CA 1
ATOM 785 C C . ARG A 1 102 ? -8.563 8.925 4.155 1.00 80.38 102 ARG A C 1
ATOM 787 O O . ARG A 1 102 ? -8.523 9.098 5.371 1.00 80.38 102 ARG A O 1
ATOM 794 N N . TYR A 1 103 ? -7.803 8.024 3.530 1.00 84.38 103 TYR A N 1
ATOM 795 C CA . TYR A 1 103 ? -6.839 7.163 4.222 1.00 84.38 103 TYR A CA 1
ATOM 796 C C . TYR A 1 103 ? -5.625 7.957 4.697 1.00 84.38 103 TYR A C 1
ATOM 798 O O . TYR A 1 103 ? -4.916 8.565 3.899 1.00 84.38 103 TYR A O 1
ATOM 806 N N . ILE A 1 104 ? -5.358 7.911 6.001 1.00 80.81 104 ILE A N 1
ATOM 807 C CA . ILE A 1 104 ? -4.265 8.680 6.613 1.00 80.81 104 ILE A CA 1
ATOM 808 C C . ILE A 1 104 ? -3.204 7.809 7.282 1.00 80.81 104 ILE A C 1
ATOM 810 O O . ILE A 1 104 ? -2.052 8.220 7.384 1.00 80.81 104 ILE A O 1
ATOM 814 N N . HIS A 1 105 ? -3.563 6.607 7.739 1.00 87.00 105 HIS A N 1
ATOM 815 C CA . HIS A 1 105 ? -2.644 5.684 8.404 1.00 87.00 105 HIS A CA 1
ATOM 816 C C . HIS A 1 105 ? -3.198 4.262 8.359 1.00 87.00 105 HIS A C 1
ATOM 818 O O . HIS A 1 105 ? -4.404 4.067 8.207 1.00 87.00 105 HIS A O 1
ATOM 824 N N . ALA A 1 106 ? -2.335 3.270 8.555 1.00 90.88 106 ALA A N 1
ATOM 825 C CA . ALA A 1 106 ? -2.774 1.945 8.966 1.00 90.88 106 ALA A CA 1
ATOM 826 C C . ALA A 1 106 ? -1.687 1.231 9.770 1.00 90.88 106 ALA A C 1
ATOM 828 O O . ALA A 1 106 ? -0.506 1.570 9.681 1.00 90.88 106 ALA A O 1
ATOM 829 N N . ASN A 1 107 ? -2.097 0.243 10.554 1.00 93.88 107 ASN A N 1
ATOM 830 C CA . ASN A 1 107 ? -1.204 -0.636 11.301 1.00 93.88 107 ASN A CA 1
ATOM 831 C C . ASN A 1 107 ? -1.808 -2.047 11.391 1.00 93.88 107 ASN A C 1
ATOM 833 O O . ASN A 1 107 ? -2.968 -2.266 11.034 1.00 93.88 107 ASN A O 1
ATOM 837 N N . LEU A 1 108 ? -1.007 -3.009 11.842 1.00 96.19 108 LEU A N 1
ATOM 838 C CA . LEU A 1 108 ? -1.425 -4.399 12.003 1.00 96.19 108 LEU A CA 1
ATOM 839 C C . LEU A 1 108 ? -1.687 -4.669 13.483 1.00 96.19 108 LEU A C 1
ATOM 841 O O . LEU A 1 108 ? -0.861 -4.354 14.338 1.00 96.19 108 LEU A O 1
ATOM 845 N N . ARG A 1 109 ? -2.848 -5.216 13.819 1.00 95.62 109 ARG A N 1
ATOM 846 C CA . ARG A 1 109 ? -3.121 -5.737 15.158 1.00 95.62 109 ARG A CA 1
ATOM 847 C C . ARG A 1 109 ? -2.425 -7.084 15.308 1.00 95.62 109 ARG A C 1
ATOM 849 O O . ARG A 1 109 ? -2.587 -7.944 14.453 1.00 95.62 109 ARG A O 1
ATOM 856 N N . ILE A 1 110 ? -1.646 -7.264 16.368 1.00 96.12 110 ILE A N 1
ATOM 857 C CA . ILE A 1 110 ? -0.998 -8.550 16.659 1.00 96.12 110 ILE A CA 1
ATOM 858 C C . ILE A 1 110 ? -1.872 -9.360 17.610 1.00 96.12 110 ILE A C 1
ATOM 860 O O . ILE A 1 110 ? -2.101 -10.541 17.374 1.00 96.12 110 ILE A O 1
ATOM 864 N N . ASP A 1 111 ? -2.394 -8.707 18.648 1.00 95.25 111 ASP A N 1
ATOM 865 C CA . ASP A 1 111 ? -3.282 -9.297 19.646 1.00 95.25 111 ASP A CA 1
ATOM 866 C C . ASP A 1 111 ? -4.110 -8.196 20.350 1.00 95.25 111 ASP A C 1
ATOM 868 O O . ASP A 1 111 ? -4.224 -7.069 19.857 1.00 95.25 111 ASP A O 1
ATOM 872 N N . SER A 1 112 ? -4.720 -8.509 21.499 1.00 94.00 112 SER A N 1
ATOM 873 C CA . SER A 1 112 ? -5.523 -7.558 22.277 1.00 94.00 112 SER A CA 1
ATOM 874 C C . SER A 1 112 ? -4.755 -6.394 22.893 1.00 94.00 112 SER A C 1
ATOM 876 O O . SER A 1 112 ? -5.361 -5.367 23.199 1.00 94.00 112 SER A O 1
ATOM 878 N N . GLU A 1 113 ? -3.451 -6.550 23.073 1.00 95.00 113 GLU A N 1
ATOM 879 C CA . GLU A 1 113 ? -2.567 -5.629 23.778 1.00 95.00 113 GLU A CA 1
ATOM 880 C C . GLU A 1 113 ? -1.531 -4.986 22.858 1.00 95.00 113 GLU A C 1
ATOM 882 O O . GLU A 1 113 ? -1.029 -3.913 23.192 1.00 95.00 113 GLU A O 1
ATOM 887 N N . ASN A 1 114 ? -1.233 -5.595 21.708 1.00 95.69 114 ASN A N 1
ATOM 888 C CA . ASN A 1 114 ? -0.107 -5.235 20.859 1.00 95.69 114 ASN A CA 1
ATOM 889 C C . ASN A 1 114 ? -0.480 -4.981 19.394 1.00 95.69 114 ASN A C 1
ATOM 891 O O . ASN A 1 114 ? -1.269 -5.682 18.760 1.00 95.69 114 ASN A O 1
ATOM 895 N N . SER A 1 115 ? 0.210 -3.996 18.831 1.00 94.31 115 SER A N 1
ATOM 896 C CA . SER A 1 115 ? 0.108 -3.517 17.460 1.00 94.31 115 SER A CA 1
ATOM 897 C C . SER A 1 115 ? 1.480 -3.488 16.803 1.00 94.31 115 SER A C 1
ATOM 899 O O . SER A 1 115 ? 2.421 -2.985 17.406 1.00 94.31 115 SER A O 1
ATOM 901 N N . LEU A 1 116 ? 1.600 -3.899 15.545 1.00 92.75 116 LEU A N 1
ATOM 902 C CA . LEU A 1 116 ? 2.768 -3.587 14.728 1.00 92.75 116 LEU A CA 1
ATOM 903 C C . LEU A 1 116 ? 2.517 -2.290 13.966 1.00 92.75 116 LEU A C 1
ATOM 905 O O . LEU A 1 116 ? 1.591 -2.194 13.158 1.00 92.75 116 LEU A O 1
ATOM 909 N N . ASN A 1 117 ? 3.368 -1.302 14.215 1.00 86.81 117 ASN A N 1
ATOM 910 C CA . ASN A 1 117 ? 3.284 0.021 13.619 1.00 86.81 117 ASN A CA 1
ATOM 911 C C . ASN A 1 117 ? 4.573 0.357 12.864 1.00 86.81 117 ASN A C 1
ATOM 913 O O . ASN A 1 117 ? 5.673 -0.012 13.287 1.00 86.81 117 ASN A O 1
ATOM 917 N N . LYS A 1 118 ? 4.446 1.072 11.744 1.00 83.56 118 LYS A N 1
ATOM 918 C CA . LYS A 1 118 ? 5.605 1.586 11.015 1.00 83.56 118 LYS A CA 1
ATOM 919 C C . LYS A 1 118 ? 6.019 2.921 11.620 1.00 83.56 118 LYS A C 1
ATOM 921 O O . LYS A 1 118 ? 5.228 3.860 11.668 1.00 83.56 118 LYS A O 1
ATOM 926 N N . MET A 1 119 ? 7.282 3.023 12.014 1.00 72.25 119 MET A N 1
ATOM 927 C CA . MET A 1 119 ? 7.850 4.287 12.453 1.00 72.25 119 MET A CA 1
ATOM 928 C C . MET A 1 119 ? 8.013 5.245 11.280 1.00 72.25 119 MET A C 1
ATOM 930 O O . MET A 1 119 ? 8.370 4.856 10.165 1.00 72.25 119 MET A O 1
ATOM 934 N N . THR A 1 120 ? 7.849 6.535 11.563 1.00 62.88 120 THR A N 1
ATOM 935 C CA . THR A 1 120 ? 8.144 7.619 10.619 1.00 62.88 120 THR A CA 1
ATOM 936 C C . THR A 1 120 ? 9.640 7.715 10.298 1.00 62.88 120 THR A C 1
ATOM 938 O O . THR A 1 120 ? 10.019 8.536 9.480 1.00 62.88 120 THR A O 1
ATOM 941 N N . ASN A 1 121 ? 10.516 6.895 10.897 1.00 62.12 121 ASN A N 1
ATOM 942 C CA . ASN A 1 121 ? 11.940 6.898 10.567 1.00 62.12 121 ASN A CA 1
ATOM 943 C C . ASN A 1 121 ? 12.167 6.400 9.127 1.00 62.12 121 ASN A C 1
ATOM 945 O O . ASN A 1 121 ? 11.982 5.225 8.800 1.00 62.12 121 ASN A O 1
ATOM 949 N N . LEU A 1 122 ? 12.595 7.330 8.281 1.00 53.75 122 LEU A N 1
ATOM 950 C CA . LEU A 1 122 ? 12.672 7.182 6.828 1.00 53.75 122 LEU A CA 1
ATOM 951 C C . LEU A 1 122 ? 13.887 6.385 6.366 1.00 53.75 122 LEU A C 1
ATOM 953 O O . LEU A 1 122 ? 13.857 5.823 5.280 1.00 53.75 122 LEU A O 1
ATOM 957 N N . LEU A 1 123 ? 14.937 6.321 7.188 1.00 53.22 123 LEU A N 1
ATOM 958 C CA . LEU A 1 123 ? 16.155 5.582 6.861 1.00 53.22 123 LEU A CA 1
ATOM 959 C C . LEU A 1 123 ? 15.988 4.078 7.024 1.00 53.22 123 LEU A C 1
ATOM 961 O O . LEU A 1 123 ? 16.674 3.302 6.373 1.00 53.22 123 LEU A O 1
ATOM 965 N N . THR A 1 124 ? 15.128 3.670 7.951 1.00 57.06 124 THR A N 1
ATOM 966 C CA . THR A 1 124 ? 15.081 2.276 8.400 1.00 57.06 124 THR A CA 1
ATOM 967 C C . THR A 1 124 ? 13.795 1.576 8.009 1.00 57.06 124 THR A C 1
ATOM 969 O O . THR A 1 124 ? 13.726 0.355 8.116 1.00 57.06 124 THR A O 1
ATOM 972 N N . SER A 1 125 ? 12.756 2.331 7.617 1.00 63.72 125 SER A N 1
ATOM 973 C CA . SER A 1 125 ? 11.385 1.817 7.487 1.00 63.72 125 SER A CA 1
ATOM 974 C C . SER A 1 125 ? 10.987 0.935 8.677 1.00 63.72 125 SER A C 1
ATOM 976 O O . SER A 1 125 ? 10.219 -0.015 8.532 1.00 63.72 125 SER A O 1
ATOM 978 N N . LYS A 1 126 ? 11.557 1.226 9.855 1.00 75.25 126 LYS A N 1
ATOM 979 C CA . LYS A 1 126 ? 11.534 0.321 10.996 1.00 75.25 126 LYS A CA 1
ATOM 980 C C . LYS A 1 126 ? 10.102 0.145 11.464 1.00 75.25 126 LYS A C 1
ATOM 982 O O . LYS A 1 126 ? 9.392 1.123 11.699 1.00 75.25 126 LYS A O 1
ATOM 987 N N . THR A 1 127 ? 9.700 -1.100 11.643 1.00 83.12 127 THR A N 1
ATOM 988 C CA . THR A 1 127 ? 8.465 -1.435 12.335 1.00 83.12 127 THR A CA 1
ATOM 989 C C . THR A 1 127 ? 8.760 -1.702 13.803 1.00 83.12 127 THR A C 1
ATOM 991 O O . THR A 1 127 ? 9.865 -2.107 14.179 1.00 83.12 127 THR A O 1
ATOM 994 N N . GLN A 1 128 ? 7.792 -1.403 14.659 1.00 89.19 128 GLN A N 1
ATOM 995 C CA . GLN A 1 128 ? 7.887 -1.685 16.081 1.00 89.19 128 GLN A CA 1
ATOM 996 C C . GLN A 1 128 ? 6.561 -2.192 16.624 1.00 89.19 128 GLN A C 1
ATOM 998 O O . GLN A 1 128 ? 5.494 -1.841 16.118 1.00 89.19 128 GLN A O 1
ATOM 1003 N N . ILE A 1 129 ? 6.656 -3.025 17.658 1.00 92.19 129 ILE A N 1
ATOM 1004 C CA . ILE A 1 129 ? 5.498 -3.474 18.416 1.00 92.19 129 ILE A CA 1
ATOM 1005 C C . ILE A 1 129 ? 5.204 -2.417 19.479 1.00 92.19 129 ILE A C 1
ATOM 1007 O O . ILE A 1 129 ? 6.060 -2.094 20.304 1.00 92.19 129 ILE A O 1
ATOM 1011 N N . GLU A 1 130 ? 4.000 -1.868 19.438 1.00 90.19 130 GLU A N 1
ATOM 1012 C CA . GLU A 1 130 ? 3.494 -0.873 20.375 1.00 90.19 130 GLU A CA 1
ATOM 1013 C C . GLU A 1 130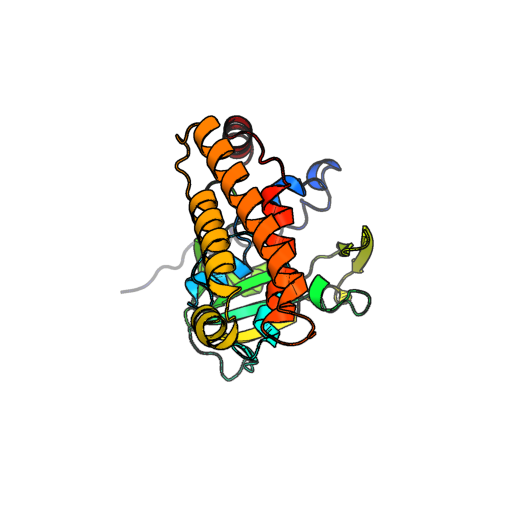 ? 2.271 -1.413 21.104 1.00 90.19 130 GLU A C 1
ATOM 1015 O O . GLU A 1 130 ? 1.505 -2.205 20.557 1.00 90.19 130 GLU A O 1
ATOM 1020 N N . ARG A 1 131 ? 2.049 -0.931 22.328 1.00 92.00 131 ARG A N 1
ATOM 1021 C CA . ARG A 1 131 ? 0.820 -1.241 23.058 1.00 92.00 131 ARG A CA 1
ATOM 1022 C C . ARG A 1 131 ? -0.385 -0.593 22.375 1.00 92.00 131 ARG A C 1
ATOM 1024 O O . ARG A 1 131 ? -0.335 0.584 22.020 1.00 92.00 131 ARG A O 1
ATOM 1031 N N . GLU A 1 132 ? -1.486 -1.327 22.278 1.00 87.56 132 GLU A N 1
ATOM 1032 C CA . GLU A 1 132 ? -2.755 -0.899 21.671 1.00 87.56 132 GLU A CA 1
ATOM 1033 C C . GLU A 1 132 ? -3.270 0.419 22.255 1.00 87.56 132 GLU A C 1
ATOM 1035 O O . GLU A 1 132 ? -3.728 1.293 21.523 1.00 87.56 132 GLU A O 1
ATOM 1040 N N . GLU A 1 133 ? -3.136 0.607 23.569 1.00 87.88 133 GLU A N 1
ATOM 1041 C CA . GLU A 1 133 ? -3.493 1.858 24.246 1.00 87.88 133 GLU A CA 1
ATOM 1042 C C . GLU A 1 133 ? -2.718 3.057 23.679 1.00 87.88 133 GLU A C 1
ATOM 1044 O O . GLU A 1 133 ? -3.304 4.107 23.404 1.00 87.88 133 GLU A O 1
ATOM 1049 N N . VAL A 1 134 ? -1.411 2.890 23.448 1.00 85.12 134 VAL A N 1
ATOM 1050 C CA . VAL A 1 134 ? -0.554 3.939 22.883 1.00 85.12 134 VAL A CA 1
ATOM 1051 C C . VAL A 1 134 ? -0.996 4.238 21.460 1.00 85.12 134 VAL A C 1
ATOM 1053 O O . VAL A 1 134 ? -1.244 5.396 21.137 1.00 85.12 134 VAL A O 1
ATOM 1056 N N . VAL A 1 135 ? -1.193 3.210 20.637 1.00 82.75 135 VAL A N 1
ATOM 1057 C CA . VAL A 1 135 ? -1.641 3.359 19.247 1.00 82.75 135 VAL A CA 1
ATOM 1058 C C . VAL A 1 135 ? -2.994 4.070 19.157 1.00 82.75 135 VAL A C 1
ATOM 1060 O O . VAL A 1 135 ? -3.129 5.035 18.400 1.00 82.75 135 VAL A O 1
ATOM 1063 N N . ARG A 1 136 ? -3.984 3.667 19.964 1.00 79.12 136 ARG A N 1
ATOM 1064 C CA . ARG A 1 136 ? -5.291 4.346 20.033 1.00 79.12 136 ARG A CA 1
ATOM 1065 C C . ARG A 1 136 ? -5.143 5.793 20.490 1.00 79.12 136 ARG A C 1
ATOM 1067 O O . ARG A 1 136 ? -5.794 6.668 19.933 1.00 79.12 136 ARG A O 1
ATOM 1074 N N . SER A 1 137 ? -4.270 6.066 21.458 1.00 77.44 137 SER A N 1
ATOM 1075 C CA . SER A 1 137 ? -4.017 7.434 21.919 1.00 77.44 137 SER A CA 1
ATOM 1076 C C . SER A 1 137 ? -3.274 8.293 20.887 1.00 77.44 137 SER A C 1
ATOM 1078 O O . SER A 1 137 ? -3.440 9.506 20.879 1.00 77.44 137 SER A O 1
ATOM 1080 N N . THR A 1 138 ? -2.473 7.698 20.006 1.00 76.94 138 THR A N 1
ATOM 1081 C CA . THR A 1 138 ? -1.702 8.439 18.999 1.00 76.94 138 THR A CA 1
ATOM 1082 C C . THR A 1 138 ? -2.556 8.748 17.776 1.00 76.94 138 THR A C 1
ATOM 1084 O O . THR A 1 138 ? -2.621 9.895 17.345 1.00 76.94 138 THR A O 1
ATOM 1087 N N . TYR A 1 139 ? -3.239 7.737 17.234 1.00 74.12 139 TYR A N 1
ATOM 1088 C CA . TYR A 1 139 ? -3.937 7.836 15.947 1.00 74.12 139 TYR A CA 1
ATOM 1089 C C . TYR A 1 139 ? -5.455 7.957 16.074 1.00 74.12 139 TYR A C 1
ATOM 1091 O O . TYR A 1 139 ? -6.121 8.362 15.126 1.00 74.12 139 TYR A O 1
ATOM 1099 N N . GLY A 1 140 ? -6.010 7.629 17.242 1.00 63.94 140 GLY A N 1
ATOM 1100 C CA . GLY A 1 140 ? -7.408 7.897 17.586 1.00 63.94 140 GLY A CA 1
ATOM 1101 C C . GLY A 1 140 ? -7.629 9.296 18.167 1.00 63.94 140 GLY A C 1
ATOM 1102 O O . GLY A 1 140 ? -8.717 9.572 18.669 1.00 63.94 140 GLY A O 1
ATOM 1103 N N . ARG A 1 141 ? -6.606 10.168 18.172 1.00 60.56 141 ARG A N 1
ATOM 1104 C CA . ARG A 1 141 ? -6.712 11.538 18.690 1.00 60.56 141 ARG A CA 1
ATOM 1105 C C . ARG A 1 141 ? -6.863 12.585 17.591 1.00 60.56 141 ARG A C 1
ATOM 1107 O O . ARG A 1 141 ? -6.300 12.502 16.507 1.00 60.56 141 ARG A O 1
ATOM 1114 N N . VAL A 1 142 ? -7.630 13.593 17.986 1.00 52.88 142 VAL A N 1
ATOM 1115 C CA . VAL A 1 142 ? -8.086 14.777 17.265 1.00 52.88 142 VAL A CA 1
ATOM 1116 C C . VAL A 1 142 ? -6.911 15.698 16.951 1.00 52.88 142 VAL A C 1
ATOM 1118 O O . VAL A 1 142 ? -6.216 16.150 17.861 1.00 52.88 142 VAL A O 1
ATOM 1121 N N . ALA A 1 143 ? -6.722 16.043 15.685 1.00 52.41 143 ALA A N 1
ATOM 1122 C CA . ALA A 1 143 ? -5.982 17.251 15.356 1.00 52.41 143 ALA A CA 1
ATOM 1123 C C . ALA A 1 143 ? -6.918 18.459 15.509 1.00 52.41 143 ALA A C 1
ATOM 1125 O O . ALA A 1 143 ? -8.054 18.434 15.036 1.00 52.41 143 ALA A O 1
ATOM 1126 N N . GLU A 1 144 ? -6.456 19.526 16.169 1.00 48.59 144 GLU A N 1
ATOM 1127 C CA . GLU A 1 144 ? -7.262 20.746 16.337 1.00 48.59 144 GLU A CA 1
ATOM 1128 C C . GLU A 1 144 ? -7.651 21.350 14.982 1.00 48.59 144 GLU A C 1
ATOM 1130 O O . GLU A 1 144 ? -8.775 21.834 14.827 1.00 48.59 144 GLU A O 1
ATOM 1135 N N . ILE A 1 145 ? -6.734 21.272 14.010 1.00 46.62 145 ILE A N 1
ATOM 1136 C CA . ILE A 1 145 ? -6.901 21.657 12.609 1.00 46.62 145 ILE A CA 1
ATOM 1137 C C . ILE A 1 145 ? -6.070 20.697 11.745 1.00 46.62 145 ILE A C 1
ATOM 1139 O O . ILE A 1 145 ? -4.880 20.526 12.009 1.00 46.62 145 ILE A O 1
ATOM 1143 N N . ILE A 1 146 ? -6.659 20.121 10.693 1.00 61.53 146 ILE A N 1
ATOM 1144 C CA . ILE A 1 146 ? -5.913 19.420 9.630 1.00 61.53 146 ILE A CA 1
ATOM 1145 C C . ILE A 1 146 ? -6.140 20.170 8.328 1.00 61.53 146 ILE A C 1
ATOM 1147 O O . ILE A 1 146 ? -7.292 20.408 7.969 1.00 61.53 146 ILE A O 1
ATOM 1151 N N . THR A 1 147 ? -5.055 20.498 7.626 1.00 57.50 147 THR A N 1
ATOM 1152 C CA . THR A 1 147 ? -5.103 20.933 6.228 1.00 57.50 147 THR A CA 1
ATOM 1153 C C . THR A 1 147 ? -4.623 19.787 5.346 1.00 57.50 147 THR A C 1
ATOM 1155 O O . THR A 1 147 ? -3.491 19.334 5.494 1.00 57.50 147 THR A O 1
ATOM 1158 N N . LEU A 1 148 ? -5.469 19.321 4.432 1.00 64.19 148 LEU A N 1
ATOM 1159 C CA . LEU A 1 148 ? -5.153 18.263 3.468 1.00 64.19 148 LEU A CA 1
ATOM 1160 C C . LEU A 1 148 ? -5.222 18.817 2.061 1.00 64.19 148 LEU A C 1
ATOM 1162 O O . LEU A 1 148 ? -5.988 19.743 1.815 1.00 64.19 148 LEU A O 1
ATOM 1166 N N . ARG A 1 149 ? -4.470 18.225 1.138 1.00 64.94 149 ARG A N 1
ATOM 1167 C CA . ARG A 1 149 ? -4.681 18.413 -0.295 1.00 64.94 149 ARG A CA 1
ATOM 1168 C C . ARG A 1 149 ? -5.158 17.104 -0.893 1.00 64.94 149 ARG A C 1
ATOM 1170 O O . ARG A 1 149 ? -4.552 16.072 -0.618 1.00 64.94 149 ARG A O 1
ATOM 1177 N N . ASP A 1 150 ? -6.237 17.149 -1.664 1.00 68.88 150 ASP A N 1
ATOM 1178 C CA . ASP A 1 150 ? -6.630 15.995 -2.469 1.00 68.88 150 ASP A CA 1
ATOM 1179 C C . ASP A 1 150 ? -5.716 15.832 -3.689 1.00 68.88 150 ASP A C 1
ATOM 1181 O O . ASP A 1 150 ? -4.777 16.604 -3.920 1.00 68.88 150 ASP A O 1
ATOM 1185 N N . ARG A 1 151 ? -6.016 14.811 -4.490 1.00 68.50 151 ARG A N 1
ATOM 1186 C CA . ARG A 1 151 ? -5.294 14.502 -5.721 1.00 68.50 151 ARG A CA 1
ATOM 1187 C C . ARG A 1 151 ? -5.363 15.621 -6.765 1.00 68.50 151 ARG A C 1
ATOM 1189 O O . ARG A 1 151 ? -4.435 15.767 -7.557 1.00 68.50 151 ARG A O 1
ATOM 1196 N N . GLU A 1 152 ? -6.422 16.425 -6.756 1.00 74.19 152 GLU A N 1
ATOM 1197 C CA . GLU A 1 152 ? -6.580 17.593 -7.627 1.00 74.19 152 GLU A CA 1
ATOM 1198 C C . GLU A 1 152 ? -5.883 18.852 -7.072 1.00 74.19 152 GLU A C 1
ATOM 1200 O O . GLU A 1 152 ? -5.937 19.919 -7.686 1.00 74.19 152 GLU A O 1
ATOM 1205 N N . GLY A 1 153 ? -5.216 18.749 -5.917 1.00 72.75 153 GLY A N 1
ATOM 1206 C CA . GLY A 1 153 ? -4.525 19.849 -5.248 1.00 72.75 153 GLY A CA 1
ATOM 1207 C C . GLY A 1 153 ? -5.451 20.788 -4.468 1.00 72.75 153 GLY A C 1
ATOM 1208 O O . GLY A 1 153 ? -4.995 21.818 -3.957 1.00 72.75 153 GLY A O 1
ATOM 1209 N N . ARG A 1 154 ? -6.742 20.459 -4.341 1.00 72.50 154 ARG A N 1
ATOM 1210 C CA . ARG A 1 154 ? -7.705 21.247 -3.566 1.00 72.50 154 ARG A CA 1
ATOM 1211 C C . ARG A 1 154 ? -7.407 21.072 -2.089 1.00 72.50 154 ARG A C 1
ATOM 1213 O O . ARG A 1 154 ? -7.205 19.962 -1.612 1.00 72.50 154 ARG A O 1
ATOM 1220 N N . SER A 1 155 ? -7.362 22.187 -1.367 1.00 75.44 155 SER A N 1
ATOM 1221 C CA . SER A 1 155 ? -7.056 22.181 0.061 1.00 75.44 155 SER A CA 1
ATOM 1222 C C . SER A 1 155 ? -8.334 22.091 0.894 1.00 75.44 155 SER A C 1
ATOM 1224 O O . SER A 1 155 ? -9.270 22.859 0.679 1.00 75.44 155 SER A O 1
ATOM 1226 N N . PHE A 1 156 ? -8.352 21.193 1.872 1.00 69.50 156 PHE A N 1
ATOM 1227 C CA . PHE A 1 156 ? -9.455 20.983 2.803 1.00 69.50 156 PHE A CA 1
ATOM 1228 C C . PHE A 1 156 ? -8.971 21.260 4.206 1.00 69.50 156 PHE A C 1
ATOM 1230 O O . PHE A 1 156 ? -7.890 20.818 4.582 1.00 69.50 156 PHE A O 1
ATOM 1237 N N . GLN A 1 157 ? -9.790 21.960 4.979 1.00 72.12 157 GLN A N 1
ATOM 1238 C CA . GLN A 1 157 ? -9.522 22.208 6.381 1.00 72.12 157 GLN A CA 1
ATOM 1239 C C . GLN A 1 157 ? -10.655 21.622 7.212 1.00 72.12 157 GLN A C 1
ATOM 1241 O O . GLN A 1 157 ? -11.823 21.925 6.971 1.00 72.12 157 GLN A O 1
ATOM 1246 N N . CYS A 1 158 ? -10.315 20.804 8.199 1.00 70.31 158 CYS A N 1
ATOM 1247 C CA . CYS A 1 158 ? -11.258 20.385 9.228 1.00 70.31 158 CYS A CA 1
ATOM 1248 C C . CYS A 1 158 ? -10.867 21.004 10.570 1.00 70.31 158 CYS A C 1
ATOM 1250 O O . CYS A 1 158 ? -9.718 21.409 10.766 1.00 70.31 158 CYS A O 1
ATOM 1252 N N . ARG A 1 159 ? -11.827 21.091 11.498 1.00 70.50 159 ARG A N 1
ATOM 1253 C CA . ARG A 1 159 ? -11.591 21.608 12.852 1.00 70.50 159 ARG A CA 1
ATOM 1254 C C . ARG A 1 159 ? -12.359 20.814 13.905 1.00 70.50 159 ARG A C 1
ATOM 1256 O O . ARG A 1 159 ? -13.544 20.511 13.729 1.00 70.50 159 ARG A O 1
ATOM 1263 N N . GLY A 1 160 ? -11.712 20.554 15.039 1.00 71.25 160 GLY A N 1
ATOM 1264 C CA . GLY A 1 160 ? -12.334 19.880 16.182 1.00 71.25 160 GLY A CA 1
ATOM 1265 C C . GLY A 1 160 ? -12.876 18.496 15.810 1.00 71.25 160 GLY A C 1
ATOM 1266 O O . GLY A 1 160 ? -12.229 17.769 15.068 1.00 71.25 160 GLY A O 1
ATOM 1267 N N . LYS A 1 161 ? -14.090 18.156 16.264 1.00 71.69 161 LYS A N 1
ATOM 1268 C CA . LYS A 1 161 ? -14.686 16.819 16.058 1.00 71.69 161 LYS A CA 1
ATOM 1269 C C . LYS A 1 161 ? -14.904 16.420 14.593 1.00 71.69 161 LYS A C 1
ATOM 1271 O O . LYS A 1 161 ? -15.048 15.246 14.283 1.00 71.69 161 LYS A O 1
ATOM 1276 N N . SER A 1 162 ? -14.920 17.384 13.668 1.00 71.12 162 SER A N 1
ATOM 1277 C CA . SER A 1 162 ? -14.967 17.076 12.229 1.00 71.12 162 SER A CA 1
ATOM 1278 C C . SER A 1 162 ? -13.672 16.437 11.705 1.00 71.12 162 SER A C 1
ATOM 1280 O O . SER A 1 162 ? -13.674 15.887 10.610 1.00 71.12 162 SER A O 1
ATOM 1282 N N . CYS A 1 163 ? -12.588 16.484 12.488 1.00 71.56 163 CYS A N 1
ATOM 1283 C CA . CYS A 1 163 ? -11.325 15.796 12.234 1.00 71.56 163 CYS A CA 1
ATOM 1284 C C . CYS A 1 163 ? -11.197 14.467 12.996 1.00 71.56 163 CYS A C 1
ATOM 1286 O O . CYS A 1 163 ? -10.094 13.920 13.047 1.00 71.56 163 CYS A O 1
ATOM 1288 N N . ASP A 1 164 ? -12.264 13.978 13.639 1.00 75.50 164 ASP A N 1
ATOM 1289 C CA . ASP A 1 164 ? -12.194 12.740 14.415 1.00 75.50 164 ASP A CA 1
ATOM 1290 C C . ASP A 1 164 ? -11.895 11.579 13.468 1.00 75.50 164 ASP A C 1
ATOM 1292 O O . ASP A 1 164 ? -12.659 11.291 12.546 1.00 75.50 164 ASP A O 1
ATOM 1296 N N . THR A 1 165 ? -10.755 10.929 13.680 1.00 78.12 165 THR A N 1
ATOM 1297 C CA . THR A 1 165 ? -10.344 9.789 12.871 1.00 78.12 165 THR A CA 1
ATOM 1298 C C . THR A 1 165 ? -11.285 8.620 13.129 1.00 78.12 165 THR A C 1
ATOM 1300 O O . THR A 1 165 ? -11.584 8.260 14.269 1.00 78.12 165 THR A O 1
ATOM 1303 N N . ARG A 1 166 ? -11.766 8.009 12.050 1.00 86.50 166 ARG A N 1
ATOM 1304 C CA . ARG A 1 166 ? -12.482 6.740 12.102 1.00 86.50 166 ARG A CA 1
ATOM 1305 C C . ARG A 1 166 ? -11.472 5.609 11.950 1.00 86.50 166 ARG A C 1
ATOM 1307 O O . ARG A 1 166 ? -10.508 5.733 11.197 1.00 86.50 166 ARG A O 1
ATOM 1314 N N . ILE A 1 167 ? -11.699 4.517 12.673 1.00 89.62 167 ILE A N 1
ATOM 1315 C CA . ILE A 1 167 ? -10.910 3.292 12.548 1.00 89.62 167 ILE A CA 1
ATOM 1316 C C . ILE A 1 167 ? -11.807 2.232 11.927 1.00 89.62 167 ILE A C 1
ATOM 1318 O O . ILE A 1 167 ? -12.854 1.901 12.481 1.00 89.62 167 ILE A O 1
ATOM 1322 N N . ASP A 1 168 ? -11.383 1.717 10.783 1.00 93.19 168 ASP A N 1
ATOM 1323 C CA . ASP A 1 168 ? -12.008 0.590 10.109 1.00 93.19 168 ASP A CA 1
ATOM 1324 C C . ASP A 1 168 ? -11.082 -0.623 10.206 1.00 93.19 168 ASP A C 1
ATOM 1326 O O . ASP A 1 168 ? -9.870 -0.515 9.999 1.00 93.19 168 ASP A O 1
ATOM 1330 N N . TYR A 1 169 ? -11.646 -1.778 10.548 1.00 95.75 169 TYR A N 1
ATOM 1331 C CA . TYR A 1 169 ? -10.894 -3.010 10.757 1.00 95.75 169 TYR A CA 1
ATOM 1332 C C . TYR A 1 169 ? -11.160 -3.979 9.616 1.00 95.75 169 TYR A C 1
ATOM 1334 O O . TYR A 1 169 ? -12.311 -4.183 9.229 1.00 95.75 169 TYR A O 1
ATOM 1342 N N . TYR A 1 170 ? -10.103 -4.600 9.106 1.00 97.94 170 TYR A N 1
ATOM 1343 C CA . TYR A 1 170 ? -10.184 -5.533 7.994 1.00 97.94 170 TYR A CA 1
ATOM 1344 C C . TYR A 1 170 ? -9.418 -6.808 8.312 1.00 97.94 170 TYR A C 1
ATOM 1346 O O . TYR A 1 170 ? -8.265 -6.771 8.741 1.00 97.94 170 TYR A O 1
ATOM 1354 N N . ARG A 1 171 ? -10.048 -7.946 8.032 1.00 97.75 171 ARG A N 1
ATOM 1355 C CA . ARG A 1 171 ? -9.375 -9.239 7.948 1.00 97.75 171 ARG A CA 1
ATOM 1356 C C . ARG A 1 171 ? -9.109 -9.527 6.485 1.00 97.75 171 ARG A C 1
ATOM 1358 O O . ARG A 1 171 ? -10.049 -9.586 5.696 1.00 97.75 171 ARG A O 1
ATOM 1365 N N . CYS A 1 172 ? -7.841 -9.673 6.131 1.00 98.00 172 CYS A N 1
ATOM 1366 C CA . CYS A 1 172 ? -7.420 -9.822 4.747 1.00 98.00 172 CYS A CA 1
ATOM 1367 C C . CYS A 1 172 ? -6.757 -11.182 4.513 1.00 98.00 172 CYS A C 1
ATOM 1369 O O . CYS A 1 172 ? -6.005 -11.666 5.354 1.00 98.00 172 CYS A O 1
ATOM 1371 N N . GLY A 1 173 ? -7.038 -11.787 3.361 1.00 97.50 173 GLY A N 1
ATOM 1372 C CA . GLY A 1 173 ? -6.261 -12.887 2.799 1.00 97.50 173 GLY A CA 1
ATOM 1373 C C . GLY A 1 173 ? -5.089 -12.384 1.951 1.00 97.50 173 GLY A C 1
ATOM 1374 O O . GLY A 1 173 ? -4.807 -11.188 1.893 1.00 97.50 173 GLY A O 1
ATOM 1375 N N . SER A 1 174 ? -4.421 -13.302 1.253 1.00 97.62 174 SER A N 1
ATOM 1376 C CA . SER A 1 174 ? -3.312 -12.964 0.354 1.00 97.62 174 SER A CA 1
ATOM 1377 C C . SER A 1 174 ? -3.825 -12.327 -0.943 1.00 97.62 174 SER A C 1
ATOM 1379 O O . SER A 1 174 ? -4.490 -12.987 -1.746 1.00 97.62 174 SER A O 1
ATOM 1381 N N . LEU A 1 175 ? -3.484 -11.054 -1.172 1.00 97.12 175 LEU A N 1
ATOM 1382 C CA . LEU A 1 175 ? -3.710 -10.390 -2.457 1.00 97.12 175 LEU A CA 1
ATOM 1383 C C . LEU A 1 175 ? -2.866 -11.037 -3.555 1.00 97.12 175 LEU A C 1
ATOM 1385 O O . LEU A 1 175 ? -3.351 -11.221 -4.665 1.00 97.12 175 LEU A O 1
ATOM 1389 N N . GLU A 1 176 ? -1.635 -11.427 -3.234 1.00 95.00 176 GLU A N 1
ATOM 1390 C CA . GLU A 1 176 ? -0.702 -12.056 -4.174 1.00 95.00 176 GLU A CA 1
ATOM 1391 C C . GLU A 1 176 ? -1.245 -13.370 -4.734 1.00 95.00 176 GLU A C 1
ATOM 1393 O O . GLU A 1 176 ? -1.285 -13.540 -5.950 1.00 95.00 176 GLU A O 1
ATOM 1398 N N . ALA A 1 177 ? -1.773 -14.251 -3.877 1.00 96.50 177 ALA A N 1
ATOM 1399 C CA . ALA A 1 177 ? -2.396 -15.497 -4.324 1.00 96.50 177 ALA A CA 1
ATOM 1400 C C . ALA A 1 177 ? -3.567 -15.240 -5.286 1.00 96.50 177 ALA A C 1
ATOM 1402 O O . ALA A 1 177 ? -3.754 -15.959 -6.268 1.00 96.50 177 ALA A O 1
ATOM 1403 N N . ARG A 1 178 ? -4.344 -14.182 -5.032 1.00 96.81 178 ARG A N 1
ATOM 1404 C CA . ARG A 1 178 ? -5.469 -13.816 -5.889 1.00 96.81 178 ARG A CA 1
ATOM 1405 C C . ARG A 1 178 ? -5.029 -13.186 -7.208 1.00 96.81 178 ARG A C 1
ATOM 1407 O O . ARG A 1 178 ? -5.563 -13.538 -8.255 1.00 96.81 178 ARG A O 1
ATOM 1414 N N . LEU A 1 179 ? -4.043 -12.292 -7.182 1.00 96.44 179 LEU A N 1
ATOM 1415 C CA . LEU A 1 179 ? -3.453 -11.723 -8.393 1.00 96.44 179 LEU A CA 1
ATOM 1416 C C . LEU A 1 179 ? -2.780 -12.801 -9.244 1.00 96.44 179 LEU A C 1
ATOM 1418 O O . LEU A 1 179 ? -2.856 -12.737 -10.463 1.00 96.44 179 LEU A O 1
ATOM 1422 N N . GLN A 1 180 ? -2.185 -13.823 -8.637 1.00 95.62 180 GLN A N 1
ATOM 1423 C CA . GLN A 1 180 ? -1.658 -14.963 -9.378 1.00 95.62 180 GLN A CA 1
ATOM 1424 C C . GLN A 1 180 ? -2.772 -15.766 -10.068 1.00 95.62 180 GLN A C 1
ATOM 1426 O O . GLN A 1 180 ? -2.589 -16.223 -11.195 1.00 95.62 180 GLN A O 1
ATOM 1431 N N . ALA A 1 181 ? -3.926 -15.926 -9.413 1.00 95.50 181 ALA A N 1
ATOM 1432 C CA . ALA A 1 181 ? -5.067 -16.655 -9.961 1.00 95.50 181 ALA A CA 1
ATOM 1433 C C . ALA A 1 181 ? -5.815 -15.882 -11.065 1.00 95.50 181 ALA A C 1
ATOM 1435 O O . ALA A 1 181 ? -6.255 -16.484 -12.042 1.00 95.50 181 ALA A O 1
ATOM 1436 N N . GLU A 1 182 ? -5.961 -14.561 -10.923 1.00 94.25 182 GLU A N 1
ATOM 1437 C CA . GLU A 1 182 ? -6.835 -13.734 -11.776 1.00 94.25 182 GLU A CA 1
ATOM 1438 C C . GLU A 1 182 ? -6.080 -12.719 -12.652 1.00 94.25 182 GLU A C 1
ATOM 1440 O O . GLU A 1 182 ? -6.633 -12.197 -13.617 1.00 94.25 182 GLU A O 1
ATOM 1445 N N . GLY A 1 183 ? -4.817 -12.423 -12.343 1.00 84.00 183 GLY A N 1
ATOM 1446 C CA . GLY A 1 183 ? -4.020 -11.368 -12.980 1.00 84.00 183 GLY A CA 1
ATOM 1447 C C . GLY A 1 183 ? -3.500 -11.697 -14.377 1.00 84.00 183 GLY A C 1
ATOM 1448 O O . GLY A 1 183 ? -3.025 -10.805 -15.082 1.00 84.00 183 GLY A O 1
ATOM 1449 N N . GLY A 1 184 ? -3.593 -12.962 -14.795 1.00 90.00 184 GLY A N 1
ATOM 1450 C CA . GLY A 1 184 ? -3.229 -13.405 -16.139 1.00 90.00 184 GLY A CA 1
ATOM 1451 C C . GLY A 1 184 ? -1.810 -12.969 -16.553 1.00 90.00 184 GLY A C 1
ATOM 1452 O O . GLY A 1 184 ? -0.876 -13.100 -15.759 1.00 90.00 184 GLY A O 1
ATOM 1453 N N . PRO A 1 185 ? -1.614 -12.445 -17.779 1.00 92.12 185 PRO A N 1
ATOM 1454 C CA . PRO A 1 185 ? -0.287 -12.078 -18.287 1.00 92.12 185 PRO A CA 1
ATOM 1455 C C . PRO A 1 185 ? 0.333 -10.856 -17.588 1.00 92.12 185 PRO A C 1
ATOM 1457 O O . PRO A 1 185 ? 1.537 -10.637 -17.700 1.00 92.12 185 PRO A O 1
ATOM 1460 N N . LEU A 1 186 ? -0.458 -10.072 -16.848 1.00 96.12 186 LEU A N 1
ATOM 1461 C CA . LEU A 1 186 ? 0.009 -8.875 -16.146 1.00 96.12 186 LEU A CA 1
ATOM 1462 C C . LEU A 1 186 ? 0.737 -9.205 -14.839 1.00 96.12 186 LEU A C 1
ATOM 1464 O O . LEU A 1 186 ? 1.616 -8.450 -14.417 1.00 96.12 186 LEU A O 1
ATOM 1468 N N . TYR A 1 187 ? 0.403 -10.333 -14.203 1.00 96.81 187 TYR A N 1
ATOM 1469 C CA . TYR A 1 187 ? 0.934 -10.681 -12.886 1.00 96.81 187 TYR A CA 1
ATOM 1470 C C . TYR A 1 187 ? 2.469 -10.794 -12.837 1.00 96.81 187 TYR A C 1
ATOM 1472 O O . TYR A 1 187 ? 3.061 -10.187 -11.943 1.00 96.81 187 TYR A O 1
ATOM 1480 N N . PRO A 1 188 ? 3.157 -11.468 -13.784 1.00 97.00 188 PRO A N 1
ATOM 1481 C CA . PRO A 1 188 ? 4.618 -11.554 -13.758 1.00 97.00 188 PRO A CA 1
ATOM 1482 C C . PRO A 1 188 ? 5.311 -10.187 -13.826 1.00 97.00 188 PRO A C 1
ATOM 1484 O O . PRO A 1 188 ? 6.275 -9.952 -13.099 1.00 97.00 188 PRO A O 1
ATOM 1487 N N . LEU A 1 189 ? 4.800 -9.265 -14.653 1.00 96.88 189 LEU A N 1
ATOM 1488 C CA . LEU A 1 189 ? 5.336 -7.904 -14.760 1.00 96.88 189 LEU A CA 1
ATOM 1489 C C . LEU A 1 189 ? 5.103 -7.114 -13.471 1.00 96.88 189 LEU A C 1
ATOM 1491 O O . LEU A 1 189 ? 6.039 -6.511 -12.945 1.00 96.88 189 LEU A O 1
ATOM 1495 N N . PHE A 1 190 ? 3.882 -7.161 -12.930 1.00 97.31 190 PHE A N 1
ATOM 1496 C CA . PHE A 1 190 ? 3.564 -6.561 -11.635 1.00 97.31 190 PHE A CA 1
ATOM 1497 C C . PHE A 1 190 ? 4.505 -7.074 -10.535 1.00 97.31 190 PHE A C 1
ATOM 1499 O O . PHE A 1 190 ? 5.086 -6.275 -9.797 1.00 97.31 190 PHE A O 1
ATOM 1506 N N . GLN A 1 191 ? 4.693 -8.393 -10.446 1.00 96.75 191 GLN A N 1
ATOM 1507 C CA . GLN A 1 191 ? 5.530 -9.024 -9.430 1.00 96.75 191 GLN A CA 1
ATOM 1508 C C . GLN A 1 191 ? 7.002 -8.620 -9.584 1.00 96.75 191 GLN A C 1
ATOM 1510 O O . GLN A 1 191 ? 7.655 -8.309 -8.586 1.00 96.75 191 GLN A O 1
ATOM 1515 N N . GLU A 1 192 ? 7.525 -8.576 -10.815 1.00 96.25 192 GLU A N 1
ATOM 1516 C CA . GLU A 1 192 ? 8.894 -8.127 -11.089 1.00 96.25 192 GLU A CA 1
ATOM 1517 C C . GLU A 1 192 ? 9.111 -6.685 -10.609 1.00 96.25 192 GLU A C 1
ATOM 1519 O O . GLU A 1 192 ? 10.079 -6.411 -9.893 1.00 96.25 192 GLU A O 1
ATOM 1524 N N . ILE A 1 193 ? 8.188 -5.773 -10.935 1.00 96.00 193 ILE A N 1
ATOM 1525 C CA . ILE A 1 193 ? 8.273 -4.368 -10.519 1.00 96.00 193 ILE A CA 1
ATOM 1526 C C . ILE A 1 193 ? 8.160 -4.252 -8.997 1.00 96.00 193 ILE A C 1
ATOM 1528 O O . ILE A 1 193 ? 8.999 -3.613 -8.364 1.00 96.00 193 ILE A O 1
ATOM 1532 N N . SER A 1 194 ? 7.160 -4.902 -8.397 1.00 94.94 194 SER A N 1
ATOM 1533 C CA . SER A 1 194 ? 6.890 -4.846 -6.958 1.00 94.94 194 SER A CA 1
ATOM 1534 C C . SER A 1 194 ? 8.082 -5.367 -6.143 1.00 94.94 194 SER A C 1
ATOM 1536 O O . SER A 1 194 ? 8.555 -4.690 -5.228 1.00 94.94 194 SER A O 1
ATOM 1538 N N . ARG A 1 195 ? 8.662 -6.515 -6.527 1.00 93.19 195 ARG A N 1
ATOM 1539 C CA . ARG A 1 195 ? 9.873 -7.068 -5.890 1.00 93.19 195 ARG A CA 1
ATOM 1540 C C . ARG A 1 195 ? 11.115 -6.220 -6.162 1.00 93.19 195 ARG A C 1
ATOM 1542 O O . ARG A 1 195 ? 11.978 -6.099 -5.295 1.00 93.19 195 ARG A O 1
ATOM 1549 N N . GLY A 1 196 ? 11.216 -5.603 -7.335 1.00 91.62 196 GLY A N 1
ATOM 1550 C CA . GLY A 1 196 ? 12.267 -4.633 -7.634 1.00 91.62 196 GLY A CA 1
ATOM 1551 C C . GLY A 1 196 ? 12.217 -3.414 -6.709 1.00 91.62 196 GLY A C 1
ATOM 1552 O O . GLY A 1 196 ? 13.232 -3.034 -6.126 1.00 91.62 196 GLY A O 1
ATOM 1553 N N . LEU A 1 197 ? 11.029 -2.838 -6.519 1.00 88.69 197 LEU A N 1
ATOM 1554 C CA . LEU A 1 197 ? 10.792 -1.722 -5.597 1.00 88.69 197 LEU A CA 1
ATOM 1555 C C . LEU A 1 197 ? 10.982 -2.128 -4.131 1.00 88.69 197 LEU A C 1
ATOM 1557 O O . LEU A 1 197 ? 11.445 -1.321 -3.326 1.00 88.69 197 LEU A O 1
ATOM 1561 N N . HIS A 1 198 ? 10.701 -3.385 -3.792 1.00 86.88 198 HIS A N 1
ATOM 1562 C CA . HIS A 1 198 ? 11.052 -3.943 -2.492 1.00 86.88 198 HIS A CA 1
ATOM 1563 C C . HIS A 1 198 ? 12.553 -3.945 -2.256 1.00 86.88 198 HIS A C 1
ATOM 1565 O O . HIS A 1 198 ? 13.012 -3.439 -1.237 1.00 86.88 198 HIS A O 1
ATOM 1571 N N . ARG A 1 199 ? 13.336 -4.429 -3.224 1.00 83.25 199 ARG A N 1
ATOM 1572 C CA . ARG A 1 199 ? 14.799 -4.376 -3.133 1.00 83.25 199 ARG A CA 1
ATOM 1573 C C . ARG A 1 199 ? 15.291 -2.946 -2.936 1.00 83.25 199 ARG A C 1
ATOM 1575 O O . ARG A 1 199 ? 16.185 -2.748 -2.126 1.00 83.25 199 ARG A O 1
ATOM 1582 N N . PHE A 1 200 ? 14.667 -1.964 -3.592 1.00 76.94 200 PHE A N 1
ATOM 1583 C CA . PHE A 1 200 ? 14.969 -0.547 -3.375 1.00 76.94 200 PHE A CA 1
ATOM 1584 C C . PHE A 1 200 ? 14.796 -0.089 -1.928 1.00 76.94 200 PHE A C 1
ATOM 1586 O O . PHE A 1 200 ? 15.625 0.673 -1.440 1.00 76.94 200 PHE A O 1
ATOM 1593 N N . ALA A 1 201 ? 13.750 -0.546 -1.239 1.00 72.88 201 ALA A N 1
ATOM 1594 C CA . ALA A 1 201 ? 13.493 -0.171 0.150 1.00 72.88 201 ALA A CA 1
ATOM 1595 C C . ALA A 1 201 ? 14.546 -0.719 1.135 1.00 72.88 201 ALA A C 1
ATOM 1597 O O . ALA A 1 201 ? 14.646 -0.213 2.251 1.00 72.88 201 ALA A O 1
ATOM 1598 N N . PHE A 1 202 ? 15.320 -1.728 0.719 1.00 75.12 202 PHE A N 1
ATOM 1599 C CA . PHE A 1 202 ? 16.321 -2.420 1.535 1.00 75.12 202 PHE A CA 1
ATOM 1600 C C . PHE A 1 202 ? 17.729 -2.380 0.944 1.00 75.12 202 PHE A C 1
ATOM 1602 O O . PHE A 1 202 ? 18.586 -3.153 1.378 1.00 75.12 202 PHE A O 1
ATOM 1609 N N . LEU A 1 203 ? 17.988 -1.516 -0.042 1.00 73.50 203 LEU A N 1
ATOM 1610 C CA . LEU A 1 203 ? 19.359 -1.317 -0.494 1.00 73.50 203 LEU A CA 1
ATOM 1611 C C . LEU A 1 203 ? 20.206 -0.913 0.709 1.00 73.50 203 LEU A C 1
ATOM 1613 O O . LEU A 1 203 ? 19.803 -0.061 1.510 1.00 73.50 203 LEU A O 1
ATOM 1617 N N . ALA A 1 204 ? 21.352 -1.582 0.852 1.00 70.69 204 ALA A N 1
ATOM 1618 C CA . ALA A 1 204 ? 22.316 -1.223 1.871 1.00 70.69 204 ALA A CA 1
ATOM 1619 C C . ALA A 1 204 ? 22.625 0.255 1.706 1.00 70.69 204 ALA A C 1
ATOM 1621 O O . ALA A 1 204 ? 22.618 0.771 0.585 1.00 70.69 204 ALA A O 1
ATOM 1622 N N . VAL A 1 205 ? 22.908 0.923 2.824 1.00 66.81 205 VAL A N 1
ATOM 1623 C CA . VAL A 1 205 ? 23.264 2.334 2.778 1.00 66.81 205 VAL A CA 1
ATOM 1624 C C . VAL A 1 205 ? 24.395 2.424 1.750 1.00 66.81 205 VAL A C 1
ATOM 1626 O O . VAL A 1 205 ? 24.215 3.125 0.771 1.00 66.81 205 VAL A O 1
ATOM 1629 N N . GLU A 1 206 ? 25.423 1.569 1.834 1.00 72.31 206 GLU A N 1
ATOM 1630 C CA . GLU A 1 206 ? 26.638 1.472 1.001 1.00 72.31 206 GLU A CA 1
ATOM 1631 C C . GLU A 1 206 ? 26.466 1.211 -0.504 1.00 72.31 206 GLU A C 1
ATOM 1633 O O . GLU A 1 206 ? 27.471 1.286 -1.207 1.00 72.31 206 GLU A O 1
ATOM 1638 N N . THR A 1 207 ? 25.260 0.950 -1.012 1.00 76.44 207 THR A N 1
ATOM 1639 C CA . THR A 1 207 ? 25.037 0.684 -2.443 1.00 76.44 207 THR A CA 1
ATOM 1640 C C . THR A 1 207 ? 25.484 1.863 -3.320 1.00 76.44 207 THR A C 1
ATOM 1642 O O . THR A 1 207 ? 25.255 3.028 -2.986 1.00 76.44 207 THR A O 1
ATOM 1645 N N . ASP A 1 208 ? 26.135 1.551 -4.443 1.00 83.94 208 ASP A N 1
ATOM 1646 C CA . ASP A 1 208 ? 26.673 2.537 -5.381 1.00 83.94 208 ASP A CA 1
ATOM 1647 C C . ASP A 1 208 ? 25.555 3.265 -6.156 1.00 83.94 208 ASP A C 1
ATOM 1649 O O . ASP A 1 208 ? 24.560 2.666 -6.572 1.00 83.94 208 ASP A O 1
ATOM 1653 N N . GLU A 1 209 ? 25.715 4.571 -6.387 1.00 81.50 209 GLU A N 1
ATOM 1654 C CA . GLU A 1 209 ? 24.719 5.395 -7.093 1.00 81.50 209 GLU A CA 1
ATOM 1655 C C . GLU A 1 209 ? 24.468 4.915 -8.535 1.00 81.50 209 GLU A C 1
ATOM 1657 O O . GLU A 1 209 ? 23.347 5.022 -9.040 1.00 81.50 209 GLU A O 1
ATOM 1662 N N . SER A 1 210 ? 25.471 4.338 -9.206 1.00 86.00 210 SER A N 1
ATOM 1663 C CA . SER A 1 210 ? 25.298 3.759 -10.543 1.00 86.00 210 SER A CA 1
ATOM 1664 C C . SER A 1 210 ? 24.468 2.471 -10.516 1.00 86.00 210 SER A C 1
ATOM 1666 O O . SER A 1 210 ? 23.664 2.247 -11.426 1.00 86.00 210 SER A O 1
ATOM 1668 N N . GLU A 1 211 ? 24.570 1.665 -9.453 1.00 84.88 211 GLU A N 1
ATOM 1669 C CA . GLU A 1 211 ? 23.719 0.487 -9.244 1.00 84.88 211 GLU A CA 1
ATOM 1670 C C . GLU A 1 211 ? 22.265 0.902 -8.983 1.00 84.88 211 GLU A C 1
ATOM 1672 O O . GLU A 1 211 ? 21.341 0.347 -9.585 1.00 84.88 211 GLU A O 1
ATOM 1677 N N . ILE A 1 212 ? 22.059 1.933 -8.152 1.00 82.25 212 ILE A N 1
ATOM 1678 C CA . ILE A 1 212 ? 20.740 2.536 -7.897 1.00 82.25 212 ILE A CA 1
ATOM 1679 C C . ILE A 1 212 ? 20.135 3.047 -9.210 1.00 82.25 212 ILE A C 1
ATOM 1681 O O . ILE A 1 212 ? 18.976 2.751 -9.515 1.00 82.25 212 ILE A O 1
ATOM 1685 N N . ALA A 1 213 ? 20.906 3.793 -10.006 1.00 85.50 213 ALA A N 1
ATOM 1686 C CA . ALA A 1 213 ? 20.457 4.339 -11.284 1.00 85.50 213 ALA A CA 1
ATOM 1687 C C . ALA A 1 213 ? 20.101 3.236 -12.295 1.00 85.50 213 ALA A C 1
ATOM 1689 O O . ALA A 1 213 ? 19.045 3.304 -12.928 1.00 85.50 213 ALA A O 1
ATOM 1690 N N . SER A 1 214 ? 20.938 2.200 -12.403 1.00 89.38 214 SER A N 1
ATOM 1691 C CA . SER A 1 214 ? 20.710 1.046 -13.279 1.00 89.38 214 SER A CA 1
ATOM 1692 C C . SER A 1 214 ? 19.423 0.305 -12.912 1.00 89.38 214 SER A C 1
ATOM 1694 O O . SER A 1 214 ? 18.563 0.072 -13.766 1.00 89.38 214 SER A O 1
ATOM 1696 N N . LEU A 1 215 ? 19.219 0.023 -11.620 1.00 88.44 215 LEU A N 1
ATOM 1697 C CA . LEU A 1 215 ? 17.998 -0.624 -11.151 1.00 88.44 215 LEU A CA 1
ATOM 1698 C C . LEU A 1 215 ? 16.761 0.258 -11.407 1.00 88.44 215 LEU A C 1
ATOM 1700 O O . LEU A 1 215 ? 15.718 -0.265 -11.798 1.00 88.44 215 LEU A O 1
ATOM 1704 N N . LYS A 1 216 ? 16.858 1.590 -11.259 1.00 87.88 216 LYS A N 1
ATOM 1705 C CA . LYS A 1 216 ? 15.726 2.504 -11.508 1.00 87.88 216 LYS A CA 1
ATOM 1706 C C . LYS A 1 216 ? 15.354 2.513 -12.982 1.00 87.88 216 LYS A C 1
ATOM 1708 O O . LYS A 1 216 ? 14.172 2.433 -13.302 1.00 87.88 216 LYS A O 1
ATOM 1713 N N . ALA A 1 217 ? 16.346 2.565 -13.869 1.00 91.12 217 ALA A N 1
ATOM 1714 C CA . ALA A 1 217 ? 16.132 2.505 -15.311 1.00 91.12 217 ALA A CA 1
ATOM 1715 C C . ALA A 1 217 ? 15.484 1.174 -15.736 1.00 91.12 217 ALA A C 1
ATOM 1717 O O . ALA A 1 217 ? 14.539 1.170 -16.532 1.00 91.12 217 ALA A O 1
ATOM 1718 N N . HIS A 1 218 ? 15.931 0.053 -15.155 1.00 94.25 218 HIS A N 1
ATOM 1719 C CA . HIS A 1 218 ? 15.315 -1.260 -15.374 1.00 94.25 218 HIS A CA 1
ATOM 1720 C C . HIS A 1 218 ? 13.845 -1.274 -14.942 1.00 94.25 218 HIS A C 1
ATOM 1722 O O . HIS A 1 218 ? 12.970 -1.613 -15.740 1.00 94.25 218 HIS A O 1
ATOM 1728 N N . LEU A 1 219 ? 13.542 -0.845 -13.711 1.00 94.25 219 LEU A N 1
ATOM 1729 C CA . LEU A 1 219 ? 12.162 -0.833 -13.214 1.00 94.25 219 LEU A CA 1
ATOM 1730 C C . LEU A 1 219 ? 11.267 0.162 -13.953 1.00 94.25 219 LEU A C 1
ATOM 1732 O O . LEU A 1 219 ? 10.101 -0.146 -14.170 1.00 94.25 219 LEU A O 1
ATOM 1736 N N . ALA A 1 220 ? 11.791 1.307 -14.391 1.00 93.50 220 ALA A N 1
ATOM 1737 C CA . ALA A 1 220 ? 11.051 2.250 -15.229 1.00 93.50 220 ALA A CA 1
ATOM 1738 C C . ALA A 1 220 ? 10.670 1.630 -16.579 1.00 93.50 220 ALA A C 1
ATOM 1740 O O . ALA A 1 220 ? 9.527 1.758 -17.014 1.00 93.50 220 ALA A O 1
ATOM 1741 N N . THR A 1 221 ? 11.591 0.885 -17.198 1.00 96.00 221 THR A N 1
ATOM 1742 C CA . THR A 1 221 ? 11.311 0.142 -18.435 1.00 96.00 221 THR A CA 1
ATOM 1743 C C . THR A 1 221 ? 10.210 -0.892 -18.205 1.00 96.00 221 THR A C 1
ATOM 1745 O O . THR A 1 221 ? 9.246 -0.959 -18.965 1.00 96.00 221 THR A O 1
ATOM 1748 N N . LYS A 1 222 ? 10.301 -1.663 -17.116 1.00 97.50 222 LYS A N 1
ATOM 1749 C CA . LYS A 1 222 ? 9.289 -2.666 -16.759 1.00 97.50 222 LYS A CA 1
ATOM 1750 C C . LYS A 1 222 ? 7.932 -2.049 -16.431 1.00 97.50 222 LYS A C 1
ATOM 1752 O O . LYS A 1 222 ? 6.919 -2.576 -16.875 1.00 97.50 222 LYS A O 1
ATOM 1757 N N . ALA A 1 223 ? 7.903 -0.924 -15.721 1.00 96.06 223 ALA A N 1
ATOM 1758 C CA . ALA A 1 223 ? 6.678 -0.190 -15.419 1.00 96.06 223 ALA A CA 1
ATOM 1759 C C . ALA A 1 223 ? 6.012 0.373 -16.683 1.00 96.06 223 ALA A C 1
ATOM 1761 O O . ALA A 1 223 ? 4.788 0.338 -16.780 1.00 96.06 223 ALA A O 1
ATOM 1762 N N . SER A 1 224 ? 6.798 0.831 -17.665 1.00 95.81 224 SER A N 1
ATOM 1763 C CA . SER A 1 224 ? 6.272 1.238 -18.974 1.00 95.81 224 SER A CA 1
ATOM 1764 C C . SER A 1 224 ? 5.631 0.059 -19.703 1.00 95.81 224 SER A C 1
ATOM 1766 O O . SER A 1 224 ? 4.478 0.153 -20.105 1.00 95.81 224 SER A O 1
ATOM 1768 N N . LEU A 1 225 ? 6.333 -1.078 -19.793 1.00 96.94 225 LEU A N 1
ATOM 1769 C CA . LEU A 1 225 ? 5.787 -2.291 -20.410 1.00 96.94 225 LEU A CA 1
ATOM 1770 C C . LEU A 1 225 ? 4.501 -2.749 -19.712 1.00 96.94 225 LEU A C 1
ATOM 1772 O O . LEU A 1 225 ? 3.517 -3.064 -20.366 1.00 96.94 225 LEU A O 1
ATOM 1776 N N . PHE A 1 226 ? 4.477 -2.733 -18.379 1.00 97.56 226 PHE A N 1
ATOM 1777 C CA . PHE A 1 226 ? 3.282 -3.064 -17.607 1.00 97.56 226 PHE A CA 1
ATOM 1778 C C . PHE A 1 226 ? 2.104 -2.135 -17.925 1.00 97.56 226 PHE A C 1
ATOM 1780 O O . PHE A 1 226 ? 0.980 -2.608 -18.054 1.00 97.56 226 PHE A O 1
ATOM 1787 N N . GLN A 1 227 ? 2.348 -0.833 -18.084 1.00 96.44 227 GLN A N 1
ATOM 1788 C CA . GLN A 1 227 ? 1.321 0.144 -18.452 1.00 96.44 227 GLN A CA 1
ATOM 1789 C C . GLN A 1 227 ? 0.758 -0.095 -19.865 1.00 96.44 227 GLN A C 1
ATOM 1791 O O . GLN A 1 227 ? -0.453 0.050 -20.076 1.00 96.44 227 GLN A O 1
ATOM 1796 N N . ASP A 1 228 ? 1.615 -0.472 -20.814 1.00 95.69 228 ASP A N 1
ATOM 1797 C CA . ASP A 1 228 ? 1.214 -0.805 -22.184 1.00 95.69 228 ASP A CA 1
ATOM 1798 C C . ASP A 1 228 ? 0.354 -2.078 -22.196 1.00 95.69 228 ASP A C 1
ATOM 1800 O O . ASP A 1 228 ? -0.766 -2.078 -22.713 1.00 95.69 228 ASP A O 1
ATOM 1804 N N . GLU A 1 229 ? 0.818 -3.134 -21.523 1.00 96.56 229 GLU A N 1
ATOM 1805 C CA . GLU A 1 229 ? 0.076 -4.390 -21.377 1.00 96.56 229 GLU A CA 1
ATOM 1806 C C . GLU A 1 229 ? -1.258 -4.185 -20.650 1.00 96.56 229 GLU A C 1
ATOM 1808 O O . GLU A 1 229 ? -2.279 -4.766 -21.025 1.00 96.56 229 GLU A O 1
ATOM 1813 N N . LEU A 1 230 ? -1.296 -3.316 -19.637 1.00 96.31 230 LEU A N 1
ATOM 1814 C CA . LEU A 1 230 ? -2.518 -2.999 -18.904 1.00 96.31 230 LEU A CA 1
ATOM 1815 C C . LEU A 1 230 ? -3.586 -2.392 -19.821 1.00 96.31 230 LEU A C 1
ATOM 1817 O O . LEU A 1 230 ? 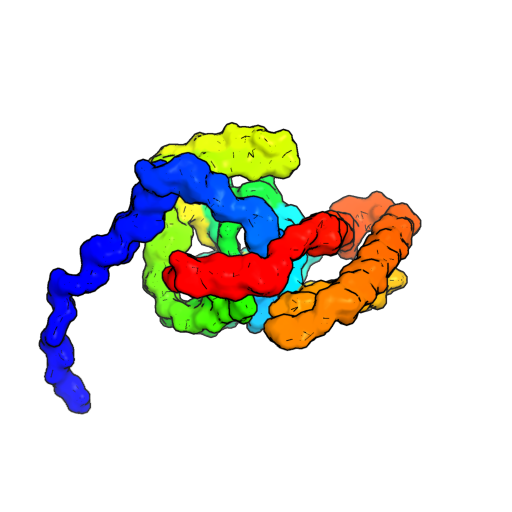-4.768 -2.702 -19.686 1.00 96.31 230 LEU A O 1
ATOM 1821 N N . THR A 1 231 ? -3.180 -1.563 -20.782 1.00 94.25 231 THR A N 1
ATOM 1822 C CA . THR A 1 231 ? -4.099 -0.966 -21.762 1.00 94.25 231 THR A CA 1
ATOM 1823 C C . THR A 1 231 ? -4.723 -2.035 -22.663 1.00 94.25 231 THR A C 1
ATOM 1825 O O . THR A 1 231 ? -5.909 -1.957 -22.980 1.00 94.25 231 THR A O 1
ATOM 1828 N N . ASN A 1 232 ? -3.954 -3.067 -23.017 1.00 93.75 232 ASN A N 1
ATOM 1829 C CA . ASN A 1 232 ? -4.395 -4.145 -23.903 1.00 93.75 232 ASN A CA 1
ATOM 1830 C C . ASN A 1 232 ? -5.235 -5.210 -23.184 1.00 93.75 232 ASN A C 1
ATOM 1832 O O . ASN A 1 232 ? -6.181 -5.751 -23.758 1.00 93.75 232 ASN A O 1
ATOM 1836 N N . HIS A 1 233 ? -4.902 -5.518 -21.930 1.00 94.06 233 HIS A N 1
ATOM 1837 C CA . HIS A 1 233 ? -5.469 -6.655 -21.200 1.00 94.06 233 HIS A CA 1
ATOM 1838 C C . HIS A 1 233 ? -6.523 -6.280 -20.159 1.00 94.06 233 HIS A C 1
ATOM 1840 O O . HIS A 1 233 ? -7.258 -7.153 -19.698 1.00 94.06 233 HIS A O 1
ATOM 1846 N N . CYS A 1 234 ? -6.639 -5.000 -19.804 1.00 94.25 234 CYS A N 1
ATOM 1847 C CA . CYS A 1 234 ? -7.535 -4.542 -18.751 1.00 94.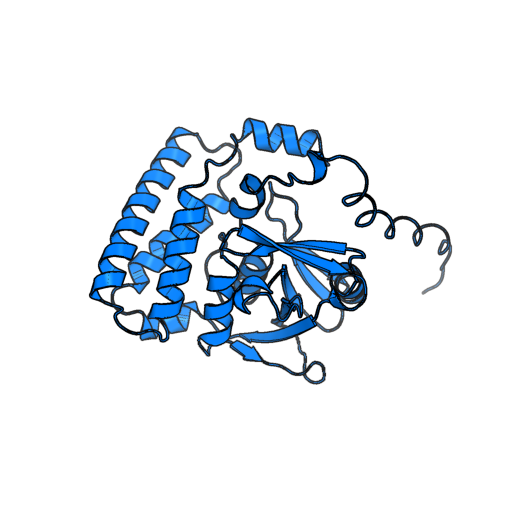25 234 CYS A CA 1
ATOM 1848 C C . CYS A 1 234 ? -8.515 -3.463 -19.228 1.00 94.25 234 CYS A C 1
ATOM 1850 O O . CYS A 1 234 ? -8.379 -2.290 -18.869 1.00 94.25 234 CYS A O 1
ATOM 1852 N N . PRO A 1 235 ? -9.565 -3.843 -19.982 1.00 88.62 235 PRO A N 1
ATOM 1853 C CA . PRO A 1 235 ? -10.640 -2.926 -20.354 1.00 88.62 235 PRO A CA 1
ATOM 1854 C C . PRO A 1 235 ? -11.643 -2.684 -19.210 1.00 88.62 235 PRO A C 1
ATOM 1856 O O . PRO A 1 235 ? -12.350 -1.681 -19.218 1.00 88.62 235 PRO A O 1
ATOM 1859 N N . SER A 1 236 ? -11.728 -3.577 -18.214 1.00 90.06 236 SER A N 1
ATOM 1860 C CA . SER A 1 236 ? -12.750 -3.513 -17.158 1.00 90.06 236 SER A CA 1
ATOM 1861 C C . SER A 1 236 ? -12.367 -2.580 -16.005 1.00 90.06 236 SER A C 1
ATOM 1863 O O . SER A 1 236 ? -11.191 -2.324 -15.748 1.00 90.06 236 SER A O 1
ATOM 1865 N N . THR A 1 237 ? -13.356 -2.084 -15.266 1.00 91.00 237 THR A N 1
ATOM 1866 C CA . THR A 1 237 ? -13.167 -1.293 -14.034 1.00 91.00 237 THR A CA 1
ATOM 1867 C C . THR A 1 237 ? -13.179 -2.147 -12.764 1.00 91.00 237 THR A C 1
ATOM 1869 O O . THR A 1 237 ? -13.190 -1.598 -11.673 1.00 91.00 237 THR A O 1
ATOM 1872 N N . GLY A 1 238 ? -13.205 -3.476 -12.891 1.00 94.06 238 GLY A N 1
ATOM 1873 C CA . GLY A 1 238 ? -13.204 -4.399 -11.756 1.00 94.06 238 GLY A CA 1
ATOM 1874 C C . GLY A 1 238 ? -11.807 -4.902 -11.403 1.00 94.06 238 GLY A C 1
ATOM 1875 O O . GLY A 1 238 ? -10.828 -4.626 -12.101 1.00 94.06 238 GLY A O 1
ATOM 1876 N N . PHE A 1 239 ? -11.721 -5.687 -10.333 1.00 95.69 239 PHE A N 1
ATOM 1877 C CA . PHE A 1 239 ? -10.522 -6.454 -10.004 1.00 95.69 239 PHE A CA 1
ATOM 1878 C C . PHE A 1 239 ? -10.212 -7.494 -11.110 1.00 95.69 239 PHE A C 1
ATOM 1880 O O . PHE A 1 239 ? -11.156 -8.059 -11.667 1.00 95.69 239 PHE A O 1
ATOM 1887 N N . PRO A 1 240 ? -8.930 -7.748 -11.455 1.00 96.69 240 PRO A N 1
ATOM 1888 C CA . PRO A 1 240 ? -7.707 -7.122 -10.925 1.00 96.69 240 PRO A CA 1
ATOM 1889 C C . PRO A 1 240 ? -7.333 -5.797 -11.608 1.00 96.69 240 PRO A C 1
ATOM 1891 O O . PRO A 1 240 ? -6.397 -5.121 -11.189 1.00 96.69 240 PRO A O 1
ATOM 1894 N N . CYS A 1 241 ? -8.054 -5.400 -12.654 1.00 96.94 241 CYS A N 1
ATOM 1895 C CA . CYS A 1 241 ? -7.702 -4.267 -13.504 1.00 96.94 241 CYS A CA 1
ATOM 1896 C C . CYS A 1 241 ? -7.728 -2.910 -12.794 1.00 96.94 241 CYS A C 1
ATOM 1898 O O . CYS A 1 241 ? -6.850 -2.085 -13.038 1.00 96.94 241 CYS A O 1
ATOM 1900 N N . ALA A 1 242 ? -8.701 -2.663 -11.915 1.00 96.25 242 ALA A N 1
ATOM 1901 C CA . ALA A 1 242 ? -8.737 -1.443 -11.107 1.00 96.25 242 ALA A CA 1
ATOM 1902 C C . ALA A 1 242 ? -7.511 -1.340 -10.187 1.00 96.25 242 ALA A C 1
ATOM 1904 O O . ALA A 1 242 ? -6.776 -0.354 -10.256 1.00 96.25 242 ALA A O 1
ATOM 1905 N N . TYR A 1 243 ? -7.207 -2.421 -9.462 1.00 97.19 243 TYR A N 1
ATOM 1906 C CA . TYR A 1 243 ? -5.996 -2.533 -8.652 1.00 97.19 243 TYR A CA 1
ATOM 1907 C C . TYR A 1 243 ? -4.722 -2.282 -9.468 1.00 97.19 243 TYR A C 1
ATOM 1909 O O . TYR A 1 243 ? -3.894 -1.460 -9.080 1.00 97.19 243 TYR A O 1
ATOM 1917 N N . TYR A 1 244 ? -4.567 -2.927 -10.627 1.00 97.69 244 TYR A N 1
ATOM 1918 C CA . TYR A 1 244 ? -3.371 -2.750 -11.448 1.00 97.69 244 TYR A CA 1
ATOM 1919 C C . TYR A 1 244 ? -3.189 -1.329 -11.985 1.00 97.69 244 TYR A C 1
ATOM 1921 O O . TYR A 1 244 ? -2.048 -0.887 -12.116 1.00 97.69 244 TYR A O 1
ATOM 1929 N N . ARG A 1 245 ? -4.268 -0.582 -12.251 1.00 97.00 245 ARG A N 1
ATOM 1930 C CA . ARG A 1 245 ? -4.158 0.835 -12.641 1.00 97.00 245 ARG A CA 1
ATOM 1931 C C . ARG A 1 245 ? -3.614 1.693 -11.508 1.00 97.00 245 ARG A C 1
ATOM 1933 O O . ARG A 1 245 ? -2.735 2.520 -11.752 1.00 97.00 245 ARG A O 1
ATOM 1940 N N . GLU A 1 246 ? -4.092 1.491 -10.284 1.00 96.25 246 GLU A N 1
ATOM 1941 C CA . GLU A 1 246 ? -3.565 2.231 -9.136 1.00 96.25 246 GLU A CA 1
ATOM 1942 C C . GLU A 1 246 ? -2.149 1.775 -8.761 1.00 96.25 246 GLU A C 1
ATOM 1944 O O . GLU A 1 246 ? -1.308 2.617 -8.451 1.00 96.25 246 GLU A O 1
ATOM 1949 N N . ALA A 1 247 ? -1.824 0.486 -8.903 1.00 96.62 247 ALA A N 1
ATOM 1950 C CA . ALA A 1 247 ? -0.457 -0.009 -8.741 1.00 96.62 247 ALA A CA 1
ATOM 1951 C C . ALA A 1 247 ? 0.508 0.599 -9.774 1.00 96.62 247 ALA A C 1
ATOM 1953 O O . ALA A 1 247 ? 1.577 1.075 -9.397 1.00 96.62 247 ALA A O 1
ATOM 1954 N N . ALA A 1 248 ? 0.128 0.656 -11.058 1.00 96.81 248 ALA A N 1
ATOM 1955 C CA . ALA A 1 248 ? 0.934 1.282 -12.110 1.00 96.81 248 ALA A CA 1
ATOM 1956 C C . ALA A 1 248 ? 1.233 2.757 -11.798 1.00 96.81 248 ALA A C 1
ATOM 1958 O O . ALA A 1 248 ? 2.370 3.208 -11.944 1.00 96.81 248 ALA A O 1
ATOM 1959 N N . ARG A 1 249 ? 0.235 3.494 -11.296 1.00 94.19 249 ARG A N 1
ATOM 1960 C CA . ARG A 1 249 ? 0.396 4.881 -10.836 1.00 94.19 249 ARG A CA 1
ATOM 1961 C 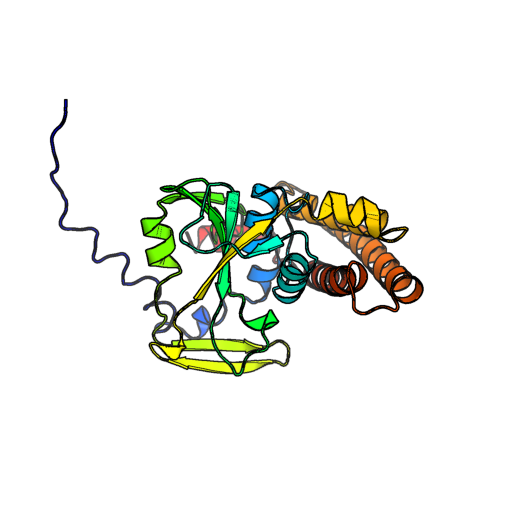C . ARG A 1 249 ? 1.346 4.975 -9.646 1.00 94.19 249 ARG A C 1
ATOM 1963 O O . ARG A 1 249 ? 2.286 5.763 -9.698 1.00 94.19 249 ARG A O 1
ATOM 1970 N N . SER A 1 250 ? 1.170 4.144 -8.616 1.00 92.75 250 SER A N 1
ATOM 1971 C CA . SER A 1 250 ? 2.092 4.096 -7.471 1.00 92.75 250 SER A CA 1
ATOM 1972 C C . SER A 1 250 ? 3.531 3.784 -7.903 1.00 92.75 250 SER A C 1
ATOM 1974 O O . SER A 1 250 ? 4.467 4.387 -7.378 1.00 92.75 250 SER A O 1
ATOM 1976 N N . PHE A 1 251 ? 3.723 2.883 -8.878 1.00 93.75 251 PHE A N 1
ATOM 1977 C CA . PHE A 1 251 ? 5.039 2.578 -9.446 1.00 93.75 251 PHE A CA 1
ATOM 1978 C C . PHE A 1 251 ? 5.648 3.797 -10.135 1.00 93.75 251 PHE A C 1
ATOM 1980 O O . PHE A 1 251 ? 6.794 4.147 -9.856 1.00 93.75 251 PHE A O 1
ATOM 1987 N N . GLN A 1 252 ? 4.888 4.458 -11.011 1.00 91.25 252 GLN A N 1
ATOM 1988 C CA . GLN A 1 252 ? 5.338 5.660 -11.712 1.00 91.25 252 GLN A CA 1
ATOM 1989 C C . GLN A 1 252 ? 5.691 6.776 -10.739 1.00 91.25 252 GLN A C 1
ATOM 1991 O O . GLN A 1 252 ? 6.738 7.394 -10.895 1.00 91.25 252 GLN A O 1
ATOM 1996 N N . GLU A 1 253 ? 4.864 7.006 -9.718 1.00 86.44 253 GLU A N 1
ATOM 1997 C CA . GLU A 1 253 ? 5.167 7.970 -8.668 1.00 86.44 253 GLU A CA 1
ATOM 1998 C C . GLU A 1 253 ? 6.499 7.616 -8.006 1.00 86.44 253 GLU A C 1
ATOM 2000 O O . GLU A 1 253 ? 7.447 8.395 -8.095 1.00 86.44 253 GLU A O 1
ATOM 2005 N N . GLN A 1 254 ? 6.624 6.416 -7.432 1.00 85.81 254 GLN A N 1
ATOM 2006 C CA . GLN A 1 254 ? 7.833 6.004 -6.716 1.00 85.81 254 GLN A CA 1
ATOM 2007 C C .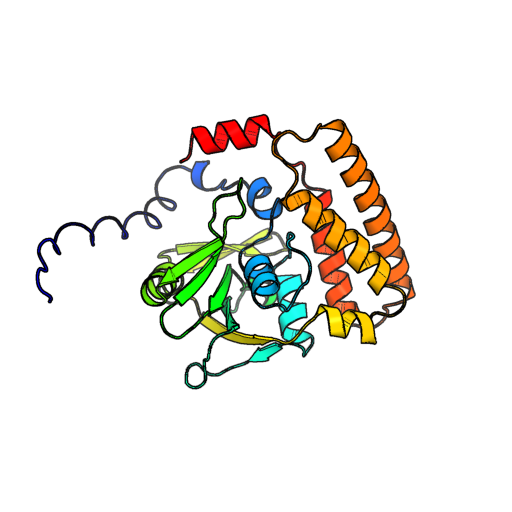 GLN A 1 254 ? 9.106 6.089 -7.585 1.00 85.81 254 GLN A C 1
ATOM 2009 O O . GLN A 1 254 ? 10.170 6.438 -7.071 1.00 85.81 254 GLN A O 1
ATOM 2014 N N . LEU A 1 255 ? 9.005 5.805 -8.889 1.00 86.19 255 LEU A N 1
ATOM 2015 C CA . LEU A 1 255 ? 10.126 5.852 -9.837 1.00 86.19 255 LEU A CA 1
ATOM 2016 C C . LEU A 1 255 ? 10.438 7.263 -10.362 1.00 86.19 255 LEU A C 1
ATOM 2018 O O . LEU A 1 255 ? 11.604 7.568 -10.613 1.00 86.19 255 LEU A O 1
ATOM 2022 N N . ALA A 1 256 ? 9.433 8.127 -10.526 1.00 81.50 256 ALA A N 1
ATOM 2023 C CA . ALA A 1 256 ? 9.611 9.508 -10.977 1.00 81.50 256 ALA A CA 1
ATOM 2024 C C . ALA A 1 256 ? 10.216 10.401 -9.887 1.00 81.50 256 ALA A C 1
ATOM 2026 O O . ALA A 1 256 ? 10.889 11.394 -10.184 1.00 81.50 256 ALA A O 1
ATOM 2027 N N . PHE A 1 257 ? 9.988 10.065 -8.615 1.00 69.62 257 PHE A N 1
ATOM 2028 C CA . PHE A 1 257 ? 10.529 10.836 -7.509 1.00 69.62 257 PHE A CA 1
ATOM 2029 C C . PHE A 1 257 ? 12.058 10.723 -7.447 1.00 69.62 257 PHE A C 1
ATOM 2031 O O . PHE A 1 257 ? 12.635 9.657 -7.211 1.00 69.62 257 PHE A O 1
ATOM 2038 N N . ARG A 1 258 ? 12.732 11.872 -7.600 1.00 63.38 258 ARG A N 1
ATOM 2039 C CA . ARG A 1 258 ? 14.157 12.008 -7.282 1.00 63.38 258 ARG A CA 1
ATOM 2040 C C . ARG A 1 258 ? 14.318 11.757 -5.793 1.00 63.38 258 ARG A C 1
ATOM 2042 O O . ARG A 1 258 ? 13.987 12.618 -4.984 1.00 63.38 258 ARG A O 1
ATOM 2049 N N . GLN A 1 259 ? 14.787 10.566 -5.445 1.00 60.25 259 GLN A N 1
ATOM 2050 C CA . GLN A 1 259 ? 15.193 10.299 -4.075 1.00 60.25 259 GLN A CA 1
ATOM 2051 C C . GLN A 1 259 ? 16.265 11.327 -3.693 1.00 60.25 259 GLN A C 1
ATOM 2053 O O . GLN A 1 259 ? 17.179 11.553 -4.497 1.00 60.25 259 GLN A O 1
ATOM 2058 N N . PRO A 1 260 ? 16.150 11.988 -2.527 1.00 59.09 260 PRO A N 1
ATOM 2059 C CA . PRO A 1 260 ? 17.237 12.778 -2.002 1.00 59.09 260 PRO A CA 1
ATOM 2060 C C . PRO A 1 260 ? 18.478 11.902 -1.983 1.00 59.09 260 PRO A C 1
ATOM 2062 O O . PRO A 1 260 ? 18.388 10.695 -1.731 1.00 59.09 260 PRO A O 1
ATOM 2065 N N . SER A 1 261 ? 19.624 12.513 -2.281 1.00 62.62 261 SER A N 1
ATOM 2066 C CA . SER A 1 261 ? 20.878 11.778 -2.239 1.00 62.62 261 SER A CA 1
ATOM 2067 C C . SER A 1 261 ? 21.028 11.124 -0.873 1.00 62.62 261 SER A C 1
ATOM 2069 O O . SER A 1 261 ? 20.562 11.633 0.154 1.00 62.62 261 SER A O 1
ATOM 2071 N N . ARG A 1 262 ? 21.692 9.978 -0.854 1.00 64.19 262 ARG A N 1
ATOM 2072 C CA . ARG A 1 262 ? 21.954 9.260 0.386 1.00 64.19 262 ARG A CA 1
ATOM 2073 C C . ARG A 1 262 ? 22.622 10.150 1.439 1.00 64.19 262 ARG A C 1
ATOM 2075 O O . ARG A 1 262 ? 22.219 10.127 2.601 1.00 64.19 262 ARG A O 1
ATOM 2082 N N . ASP A 1 263 ? 23.578 10.981 1.030 1.00 66.38 263 ASP A N 1
ATOM 2083 C CA . ASP A 1 263 ? 24.231 11.955 1.911 1.00 66.38 263 ASP A CA 1
ATOM 2084 C C . ASP A 1 263 ? 23.237 12.945 2.512 1.00 66.38 263 ASP A C 1
ATOM 2086 O O . ASP A 1 263 ? 23.325 13.275 3.696 1.00 66.38 263 ASP A O 1
ATOM 2090 N N . TRP A 1 264 ? 22.258 13.397 1.725 1.00 73.62 264 TRP A N 1
ATOM 2091 C CA . TRP A 1 264 ? 21.193 14.250 2.230 1.00 73.62 264 TRP A CA 1
ATOM 2092 C C . TRP A 1 264 ? 20.361 13.525 3.290 1.00 73.62 264 TRP A C 1
ATOM 2094 O O . TRP A 1 264 ? 20.148 14.084 4.361 1.00 73.62 264 TRP A O 1
ATOM 2104 N N . LEU A 1 265 ? 19.948 12.276 3.042 1.00 64.56 265 LEU A N 1
ATOM 2105 C CA . LEU A 1 265 ? 19.145 11.487 3.987 1.00 64.56 265 LEU A CA 1
ATOM 2106 C C . LEU A 1 265 ? 19.886 11.235 5.307 1.00 64.56 265 LEU A C 1
ATOM 2108 O O . LEU A 1 265 ? 19.308 11.392 6.384 1.00 64.56 265 LEU A O 1
ATOM 2112 N N . VAL A 1 266 ? 21.174 10.889 5.238 1.00 65.75 266 VAL A N 1
ATOM 2113 C CA . VAL A 1 266 ? 22.023 10.684 6.421 1.00 65.75 266 VAL A CA 1
ATOM 2114 C C . VAL A 1 266 ? 22.218 11.991 7.189 1.00 65.75 266 VAL A C 1
ATOM 2116 O O . VAL A 1 266 ? 22.078 12.009 8.413 1.00 65.75 266 VAL A O 1
ATOM 2119 N N . ASN A 1 267 ? 22.520 13.092 6.496 1.00 69.44 267 ASN A N 1
ATOM 2120 C CA . ASN A 1 267 ? 22.698 14.398 7.132 1.00 69.44 267 ASN A CA 1
ATOM 2121 C C . ASN A 1 267 ? 21.400 14.894 7.770 1.00 69.44 267 ASN A C 1
ATOM 2123 O O . ASN A 1 267 ? 21.421 15.351 8.911 1.00 69.44 267 ASN A O 1
ATOM 2127 N N . TRP A 1 268 ? 20.274 14.737 7.076 1.00 68.25 268 TRP A N 1
ATOM 2128 C CA . TRP A 1 268 ? 18.957 15.071 7.599 1.00 68.25 268 TRP A CA 1
ATOM 2129 C C . TRP A 1 268 ? 18.644 14.264 8.862 1.00 68.25 268 TRP A C 1
ATOM 2131 O O . TRP A 1 268 ? 18.283 14.856 9.875 1.00 68.25 268 TRP A O 1
ATOM 2141 N N . ALA A 1 269 ? 18.858 12.945 8.857 1.00 62.25 269 ALA A N 1
ATOM 2142 C CA . ALA A 1 269 ? 18.583 12.101 10.021 1.00 62.25 269 ALA A CA 1
ATOM 2143 C C . ALA A 1 269 ? 19.496 12.405 11.218 1.00 62.25 269 ALA A C 1
ATOM 2145 O O . ALA A 1 269 ? 19.058 12.340 12.360 1.00 62.25 269 ALA A O 1
ATOM 2146 N N . ARG A 1 270 ? 20.761 12.777 10.979 1.00 65.62 270 ARG A N 1
ATOM 2147 C CA . ARG A 1 270 ? 21.664 13.248 12.046 1.00 65.62 270 ARG A CA 1
ATOM 2148 C C . ARG A 1 270 ? 21.203 14.573 12.654 1.00 65.62 270 ARG A C 1
ATOM 2150 O O . ARG A 1 270 ? 21.414 14.798 13.840 1.00 65.62 270 ARG A O 1
ATOM 2157 N N . GLN A 1 271 ? 20.619 15.451 11.841 1.00 67.69 271 GLN A N 1
ATOM 2158 C CA . GLN A 1 271 ? 20.127 16.764 12.266 1.00 67.69 271 GLN A CA 1
ATOM 2159 C C . GLN A 1 271 ? 18.729 16.707 12.905 1.00 67.69 271 GLN A C 1
ATOM 2161 O O . GLN A 1 271 ? 18.364 17.637 13.618 1.00 67.69 271 GLN A O 1
ATOM 2166 N N . ASN A 1 272 ? 17.965 15.636 12.667 1.00 56.53 272 ASN A N 1
ATOM 2167 C CA . ASN A 1 272 ? 16.574 15.473 13.100 1.00 56.53 272 ASN A CA 1
ATOM 2168 C C . ASN A 1 272 ? 16.361 14.084 13.754 1.00 56.53 272 ASN A C 1
ATOM 2170 O O . ASN A 1 272 ? 15.778 13.206 13.112 1.00 56.53 272 ASN A O 1
ATOM 2174 N N . PRO A 1 273 ? 16.877 13.858 14.980 1.00 53.97 273 PRO A N 1
ATOM 2175 C CA . PRO A 1 273 ? 16.809 12.568 15.675 1.00 53.97 273 PRO A CA 1
ATOM 2176 C C . PRO A 1 273 ? 15.408 12.182 16.173 1.00 53.97 273 PRO A C 1
ATOM 2178 O O . PRO A 1 273 ? 14.624 13.087 16.543 1.00 53.97 273 PRO A O 1
#

pLDDT: mean 77.69, std 21.44, range [23.81, 98.06]

Radius of gyration: 19.96 Å; chains: 1; bounding box: 44×44×68 Å

Foldseek 3Di:
DDDDDPDPDPDPVPVVVPLVVLVPDDPVSVPPPPLQCLQWAAWQLVQCCVLQQDVFTFHAALLLVVQSCVQPQKDWDDPVGDAFSKKKWKFQPPVPADRSQRTDHIWGGGGPFWIWTQDPLRLQSDIDIDTPVVVCVPRQDDDQWDWDAHPVRDIDIDGDPSRGIDIIIIDGDHNLVVCVVPVPPLNVLLVVLRVLNRCSNVPDLPDDPVVVVVSLVVSVVSLVVSVVVLVVPPPDCHPPSVSSVSSSVSSCSNSVRDNDPSVVSVVVVVVPD